Protein AF-A0A848UUI3-F1 (afdb_monomer_lite)

Foldseek 3Di:
DEAAAPRLCVVVVVQVDDDPCCVVVDDDDDDPHYDPVRSVVNCVVPPPPPPVPDPPPLCVLVVLVVLLVVVVLDDVVLLVVLVVQVPDPPRDPVNSVVSLVSSLVSLQVQLVVLVVQLVVLVVLLVVQVVVPDPVSNVVSVVSNVVSVVSNVSSVVSLVSLVVSLVSCVVCVVVDVPVDPSSVSSSSSSVSNSVSNDRPPDPPPDDPCPPDPPPDDDDDDPDDDPPPPCPDDPDPDDDDDPPDDPPDPDDPVVVVLVVVLVVLCVVDPCRPHDSVRSVVLVVQLVVQLVVVPVLVVCVVPHDPVSSVVDCNVVSSVVSNVVSVVVVVVVVCVLVVDVVNVVVVVVVVVCCVVPVDDD

Radius of gyration: 30.29 Å; chains: 1; bounding box: 79×63×88 Å

Sequence (357 aa):
KKLGGVECVQTLSRLNRDYPGKKASGTFVLDFFNDSDEILASFKPYYQVAELTDVSDPQMVYDLFEKLRAGVIFQWSEVEQFCTAFYQKGKSDKALSSICKPAVDRWSKRYESAVDAYKVSLKMMERTRKTSDAVLIGNAENALKECRQEKDALEIFKKDLGTFVRFYEFVSQIVPFDDLELEKLSLFARKLRPMLRETHVDEDEVDLDNVVLSHYRLSKLKQQDLKLNEDAEGYDLEPGEGAGSAKAKDPKEEFLSRIISRLNEIFLMDELTDKDLVNFAHTVADKVSENERAMMQLRTNTREQAMLGDFPRAVDDAVIGSNESQRNQMMQLLSNPEKAKDFSRLIYDLIAFGGAR

Secondary structure (DSSP, 8-state):
----HHHHHHHHHGGG---TTHHHH------SSS-HHHHHHHHTTT------SS---TTHHHHHHHHHHHT-SS-HHHHHHHHHHHTSTT--HHHHHHHHHHHHHHHHHHHHHHHHHHHHHHHHHHHHHTTT-HHHHHHHHHHHHHHHHHHHHHHHHHHHHHHHHHHHHHHTTTS----HHHHHHHHHHHHHGGG-------------TT---SS-----S--------S-----PPPPP--S-------HHHHHHHHHHHHHHHHS-GGG--HHHHHHHHHHHHHHHHT-HHHHHHHHHS-HHHHHTTTHHHHHHHHHHHHHHHHHHHHHHHHH-HHHHHHHHHHHHHHHHHS---

Structure (mmCIF, N/CA/C/O backbone):
data_AF-A0A848UUI3-F1
#
_entry.id   AF-A0A848UUI3-F1
#
loop_
_atom_site.group_PDB
_atom_site.id
_atom_site.type_symbol
_atom_site.label_atom_id
_atom_site.label_alt_id
_atom_site.label_comp_id
_atom_site.label_asym_id
_atom_site.label_entity_id
_atom_site.label_seq_id
_atom_site.pdbx_PDB_ins_code
_atom_site.Cartn_x
_atom_site.Cartn_y
_atom_site.Cartn_z
_atom_site.occupancy
_atom_site.B_iso_or_equiv
_atom_site.auth_seq_id
_atom_site.auth_comp_id
_atom_site.auth_asym_id
_atom_site.auth_atom_id
_atom_site.pdbx_PDB_model_num
ATOM 1 N N . LYS A 1 1 ? -35.204 37.344 -15.008 1.00 67.94 1 LYS A N 1
ATOM 2 C CA . LYS A 1 1 ? -33.770 37.556 -15.340 1.00 67.94 1 LYS A CA 1
ATOM 3 C C . LYS A 1 1 ? -33.192 36.199 -15.696 1.00 67.94 1 LYS A C 1
ATOM 5 O O . LYS A 1 1 ? -33.564 35.247 -15.021 1.00 67.94 1 LYS A O 1
ATOM 10 N N . LYS A 1 2 ? -32.351 36.113 -16.732 1.00 78.94 2 LYS A N 1
ATOM 11 C CA . LYS A 1 2 ? -31.693 34.854 -17.100 1.00 78.94 2 LYS A CA 1
ATOM 12 C C . LYS A 1 2 ? -30.758 34.440 -15.953 1.00 78.94 2 LYS A C 1
ATOM 14 O O . LYS A 1 2 ? -30.011 35.287 -15.467 1.00 78.94 2 LYS A O 1
ATOM 19 N N . LEU A 1 3 ? -30.886 33.210 -15.467 1.00 78.38 3 LEU A N 1
ATOM 20 C CA . LEU A 1 3 ? -30.056 32.634 -14.411 1.00 78.38 3 LEU A CA 1
ATOM 21 C C . LEU A 1 3 ? -28.979 31.789 -15.090 1.00 78.38 3 LEU A C 1
ATOM 23 O O . LEU A 1 3 ? -29.300 30.915 -15.886 1.00 78.38 3 LEU A O 1
ATOM 27 N N . GLY A 1 4 ? -27.708 32.037 -14.782 1.00 78.62 4 GLY A N 1
ATOM 28 C CA . GLY A 1 4 ? -26.599 31.275 -15.355 1.00 78.62 4 GLY A CA 1
ATOM 29 C C . GLY A 1 4 ? -25.407 31.199 -14.411 1.00 78.62 4 GLY A C 1
ATOM 30 O O . GLY A 1 4 ? -25.248 32.038 -13.521 1.00 78.62 4 GLY A O 1
ATOM 31 N N . GLY A 1 5 ? -24.582 30.167 -14.586 1.00 76.81 5 GLY A N 1
ATOM 32 C CA . GLY A 1 5 ? -23.362 29.973 -13.804 1.00 76.81 5 GLY A CA 1
ATOM 33 C C . GLY A 1 5 ? -23.621 29.895 -12.296 1.00 76.81 5 GLY A C 1
ATOM 34 O O . GLY A 1 5 ? -24.598 29.298 -11.840 1.00 76.81 5 GLY A O 1
ATOM 35 N N . VAL A 1 6 ? -22.745 30.517 -11.504 1.00 78.19 6 VAL A N 1
ATOM 36 C CA . VAL A 1 6 ? -22.779 30.445 -10.031 1.00 78.19 6 VAL A CA 1
ATOM 37 C C . VAL A 1 6 ? -24.064 31.036 -9.442 1.00 78.19 6 VAL A C 1
ATOM 39 O O . VAL A 1 6 ? -24.598 30.494 -8.474 1.00 78.19 6 VAL A O 1
ATOM 42 N N . GLU A 1 7 ? -24.604 32.106 -10.031 1.00 80.19 7 GLU A N 1
ATOM 43 C CA . GLU A 1 7 ? -25.835 32.744 -9.541 1.00 80.19 7 GLU A CA 1
ATOM 44 C C . GLU A 1 7 ? -27.044 31.807 -9.639 1.00 80.19 7 GLU A C 1
ATOM 46 O O . GLU A 1 7 ? -27.893 31.788 -8.743 1.00 80.19 7 GLU A O 1
ATOM 51 N N . CYS A 1 8 ? -27.100 30.983 -10.691 1.00 83.50 8 CYS A N 1
ATOM 52 C CA . CYS A 1 8 ? -28.122 29.952 -10.852 1.00 83.50 8 CYS A CA 1
ATOM 53 C C . CYS A 1 8 ? -28.062 28.936 -9.701 1.00 83.50 8 CYS A C 1
ATOM 55 O O . CYS A 1 8 ? -29.071 28.682 -9.036 1.00 83.50 8 CYS A O 1
ATOM 57 N N . VAL A 1 9 ? -26.864 28.422 -9.401 1.00 80.62 9 VAL A N 1
ATOM 58 C CA . VAL A 1 9 ? -26.647 27.442 -8.326 1.00 80.62 9 VAL A CA 1
ATOM 59 C C . VAL A 1 9 ? -26.986 28.038 -6.965 1.00 80.62 9 VAL A C 1
ATOM 61 O O . VAL A 1 9 ? -27.720 27.423 -6.195 1.00 80.62 9 VAL A O 1
ATOM 64 N N . GLN A 1 10 ? -26.518 29.250 -6.669 1.00 79.62 10 GLN A N 1
ATOM 65 C CA . GLN A 1 10 ? -26.802 29.925 -5.400 1.00 79.62 10 GLN A CA 1
ATOM 66 C C . GLN A 1 10 ? -28.293 30.211 -5.206 1.00 79.62 10 GLN A C 1
ATOM 68 O O . GLN A 1 10 ? -28.798 30.124 -4.084 1.00 79.62 10 GLN A O 1
ATOM 73 N N . THR A 1 11 ? -29.001 30.552 -6.282 1.00 84.19 11 THR A N 1
ATOM 74 C CA . THR A 1 11 ? -30.424 30.895 -6.225 1.00 84.19 11 THR A CA 1
ATOM 75 C C . THR A 1 11 ? -31.277 29.648 -6.034 1.00 84.19 11 THR A C 1
ATOM 77 O O . THR A 1 11 ? -32.091 29.598 -5.112 1.00 84.19 11 THR A O 1
ATOM 80 N N . LEU A 1 12 ? -31.055 28.613 -6.845 1.00 83.31 12 LEU A N 1
ATOM 81 C CA . LEU A 1 12 ? -31.855 27.391 -6.800 1.00 83.31 12 LEU A CA 1
ATOM 82 C C . LEU A 1 12 ? -31.461 26.468 -5.635 1.00 83.31 12 LEU A C 1
ATOM 84 O O . LEU A 1 12 ? -32.335 25.827 -5.059 1.00 83.31 12 LEU A O 1
ATOM 88 N N . SER A 1 13 ? -30.205 26.472 -5.169 1.00 80.81 13 SER A N 1
ATOM 89 C CA . SER A 1 13 ? -29.800 25.677 -3.990 1.00 80.81 13 SER A CA 1
ATOM 90 C C . SER A 1 13 ? -30.479 26.134 -2.696 1.00 80.81 13 SER A C 1
ATOM 92 O O . SER A 1 13 ? -30.668 25.334 -1.781 1.00 80.81 13 SER A O 1
ATOM 94 N N . ARG A 1 14 ? -30.923 27.399 -2.609 1.00 81.44 14 ARG A N 1
ATOM 95 C CA . ARG A 1 14 ? -31.736 27.880 -1.472 1.00 81.44 14 ARG A CA 1
ATOM 96 C C . ARG A 1 14 ? -33.054 27.124 -1.344 1.00 81.44 14 ARG A C 1
ATOM 98 O O . ARG A 1 14 ? -33.581 27.013 -0.237 1.00 81.44 14 ARG A O 1
ATOM 105 N N . LEU A 1 15 ? -33.563 26.588 -2.453 1.00 81.69 15 LEU A N 1
ATOM 106 C CA . LEU A 1 15 ? -34.761 25.765 -2.471 1.00 81.69 15 LEU A CA 1
ATOM 107 C C . LEU A 1 15 ? -34.521 24.381 -1.879 1.00 81.69 15 LEU A C 1
ATOM 109 O O . LEU A 1 15 ? -35.502 23.688 -1.685 1.00 81.69 15 LEU A O 1
ATOM 113 N N . ASN A 1 16 ? -33.295 23.971 -1.536 1.00 72.44 16 ASN A N 1
ATOM 114 C CA . ASN A 1 16 ? -33.006 22.657 -0.947 1.00 72.44 16 ASN A CA 1
ATOM 115 C C . ASN A 1 16 ? -33.036 22.636 0.599 1.00 72.44 16 ASN A C 1
ATOM 117 O O . ASN A 1 16 ? -32.513 21.726 1.226 1.00 72.44 16 ASN A O 1
ATOM 121 N N . ARG A 1 17 ? -33.635 23.645 1.249 1.00 81.12 17 ARG A N 1
ATOM 122 C CA . ARG A 1 17 ? -33.798 23.675 2.718 1.00 81.12 17 ARG A CA 1
ATOM 123 C C . ARG A 1 17 ? -34.838 22.662 3.204 1.00 81.12 17 ARG A C 1
ATOM 125 O O . ARG A 1 17 ? -35.888 22.525 2.576 1.00 81.12 17 ARG A O 1
ATOM 132 N N . ASP A 1 18 ? -34.586 22.011 4.334 1.00 76.75 18 ASP A N 1
ATOM 133 C CA . ASP A 1 18 ? -35.504 21.021 4.904 1.00 76.75 18 ASP A CA 1
ATOM 134 C C . ASP A 1 18 ? -36.822 21.645 5.392 1.00 76.75 18 ASP A C 1
ATOM 136 O O . ASP A 1 18 ? -36.836 22.679 6.061 1.00 76.75 18 ASP A O 1
ATOM 140 N N . TYR A 1 19 ? -37.943 21.001 5.051 1.00 76.06 19 TYR A N 1
ATOM 141 C CA . TYR A 1 19 ? -39.289 21.356 5.513 1.00 76.06 19 TYR A CA 1
ATOM 142 C C . TYR A 1 19 ? -40.150 20.084 5.672 1.00 76.06 19 TYR A C 1
ATOM 144 O O . TYR A 1 19 ? -40.061 19.190 4.821 1.00 76.06 19 TYR A O 1
ATOM 152 N N . PRO A 1 20 ? -40.989 19.959 6.721 1.00 72.44 20 PRO A N 1
ATOM 153 C CA . PRO A 1 20 ? -41.844 18.786 6.921 1.00 72.44 20 PRO A CA 1
ATOM 154 C C . PRO A 1 20 ? -42.782 18.524 5.730 1.00 72.44 20 PRO A C 1
ATOM 156 O O . PRO A 1 20 ? -43.452 19.427 5.247 1.00 72.44 20 PRO A O 1
ATOM 159 N N . GLY A 1 21 ? -42.830 17.284 5.230 1.00 74.31 21 GLY A N 1
ATOM 160 C CA . GLY A 1 21 ? -43.667 16.894 4.079 1.00 74.31 21 GLY A CA 1
ATOM 161 C C . GLY A 1 21 ? -43.042 17.141 2.699 1.00 74.31 21 GLY A C 1
ATOM 162 O O . GLY A 1 21 ? -43.460 16.531 1.718 1.00 74.31 21 GLY A O 1
ATOM 163 N N . LYS A 1 22 ? -41.963 17.926 2.619 1.00 79.69 22 LYS A N 1
ATOM 164 C CA . LYS A 1 22 ? -41.273 18.237 1.359 1.00 79.69 22 LYS A CA 1
ATOM 165 C C . LYS A 1 22 ? -40.664 17.019 0.663 1.00 79.69 22 LYS A C 1
ATOM 167 O O . LYS A 1 22 ? -40.640 16.959 -0.560 1.00 79.69 22 LYS A O 1
ATOM 172 N N . LYS A 1 23 ? -40.210 16.020 1.428 1.00 73.25 23 LYS A N 1
ATOM 173 C CA . LYS A 1 23 ? -39.722 14.746 0.869 1.00 73.25 23 LYS A CA 1
ATOM 174 C C . LYS A 1 23 ? -40.818 13.965 0.131 1.00 73.25 23 LYS A C 1
ATOM 176 O O . LYS A 1 23 ? -40.493 13.224 -0.783 1.00 73.25 23 LYS A O 1
ATOM 181 N N . ALA A 1 24 ? -42.088 14.145 0.503 1.00 74.75 24 ALA A N 1
ATOM 182 C CA . ALA A 1 24 ? -43.219 13.496 -0.160 1.00 74.75 24 ALA A CA 1
ATOM 183 C C . ALA A 1 24 ? -43.718 14.288 -1.383 1.00 74.75 24 ALA A C 1
ATOM 185 O O . ALA A 1 24 ? -44.153 13.685 -2.356 1.00 74.75 24 ALA A O 1
ATOM 186 N N . SER A 1 25 ? -43.644 15.625 -1.351 1.00 74.88 25 SER A N 1
ATOM 187 C CA . SER A 1 25 ? -44.081 16.487 -2.459 1.00 74.88 25 SER A CA 1
ATOM 188 C C . SER A 1 25 ? -42.991 16.797 -3.487 1.00 74.88 25 SER A C 1
ATOM 190 O O . SER A 1 25 ? -43.314 17.258 -4.571 1.00 74.88 25 SER A O 1
ATOM 192 N N . GLY A 1 26 ? -41.712 16.609 -3.155 1.00 73.69 26 GLY A N 1
ATOM 193 C CA . GLY A 1 26 ? -40.587 17.058 -3.976 1.00 73.69 26 GLY A CA 1
ATOM 194 C C . GLY A 1 26 ? -40.412 18.583 -3.993 1.00 73.69 26 GLY A C 1
ATOM 195 O O . GLY A 1 26 ? -41.144 19.331 -3.339 1.00 73.69 26 GLY A O 1
ATOM 196 N N . THR A 1 27 ? -39.404 19.048 -4.736 1.00 77.75 27 THR A N 1
ATOM 197 C CA . THR A 1 27 ? -39.193 20.472 -5.052 1.00 77.75 27 THR A CA 1
ATOM 198 C C . THR A 1 27 ? -39.313 20.643 -6.555 1.00 77.75 27 THR A C 1
ATOM 200 O O . THR A 1 27 ? -38.572 20.006 -7.298 1.00 77.75 27 THR A O 1
ATOM 203 N N . PHE A 1 28 ? -40.218 21.512 -6.997 1.00 79.12 28 PHE A N 1
ATOM 204 C CA . PHE A 1 28 ? -40.412 21.818 -8.410 1.00 79.12 28 PHE A CA 1
ATOM 205 C C . PHE A 1 28 ? -40.079 23.280 -8.674 1.00 79.12 28 PHE A C 1
ATOM 207 O O . PHE A 1 28 ? -40.456 24.163 -7.901 1.00 79.12 28 PHE A O 1
ATOM 214 N N . VAL A 1 29 ? -39.378 23.527 -9.776 1.00 76.88 29 VAL A N 1
ATOM 215 C CA . VAL A 1 29 ? -39.054 24.868 -10.261 1.00 76.88 29 VAL A CA 1
ATOM 216 C C . VAL A 1 29 ? -39.698 25.013 -11.628 1.00 76.88 29 VAL A C 1
ATOM 218 O O . VAL A 1 29 ? -39.400 24.238 -12.532 1.00 76.88 29 VAL A O 1
ATOM 221 N N . LEU A 1 30 ? -40.597 25.985 -11.760 1.00 82.12 30 LEU A N 1
ATOM 222 C CA . LEU A 1 30 ? -41.209 26.335 -13.034 1.00 82.12 30 LEU A CA 1
ATOM 223 C C . LEU A 1 30 ? -40.553 27.618 -13.541 1.00 82.12 30 LEU A C 1
ATOM 225 O O . LEU A 1 30 ? -40.834 28.706 -13.036 1.00 82.12 30 LEU A O 1
ATOM 229 N N . ASP A 1 31 ? -39.639 27.463 -14.493 1.00 77.44 31 ASP A N 1
ATOM 230 C CA . ASP A 1 31 ? -38.907 28.558 -15.123 1.00 77.44 31 ASP A CA 1
ATOM 231 C C . ASP A 1 31 ? -39.445 28.787 -16.542 1.00 77.44 31 ASP A C 1
ATOM 233 O O . ASP A 1 31 ? -39.662 27.839 -17.292 1.00 77.44 31 ASP A O 1
ATOM 237 N N . PHE A 1 32 ? -39.685 30.049 -16.894 1.00 81.50 32 PHE A N 1
ATOM 238 C CA . PHE A 1 32 ? -40.202 30.463 -18.204 1.00 81.50 32 PHE A CA 1
ATOM 239 C C . PHE A 1 32 ? -39.163 31.227 -19.040 1.00 81.50 32 PHE A C 1
ATOM 241 O O . PHE A 1 32 ? -39.481 31.695 -20.130 1.00 81.50 32 PHE A O 1
ATOM 248 N N . PHE A 1 33 ? -37.953 31.428 -18.510 1.00 79.12 33 PHE A N 1
ATOM 249 C CA . PHE A 1 33 ? -36.912 32.277 -19.095 1.00 79.12 33 PHE A CA 1
ATOM 250 C C . PHE A 1 33 ? -35.620 31.529 -19.433 1.00 79.12 33 PHE A C 1
ATOM 252 O O . PHE A 1 33 ? -34.898 31.981 -20.320 1.00 79.12 33 PHE A O 1
ATOM 259 N N . ASN A 1 34 ? -35.296 30.455 -18.713 1.00 80.00 34 ASN A N 1
ATOM 260 C CA . ASN A 1 34 ? -34.072 29.682 -18.920 1.00 80.00 34 ASN A CA 1
ATOM 261 C C . ASN A 1 34 ? -34.382 28.310 -19.524 1.00 80.00 34 ASN A C 1
ATOM 263 O O . ASN A 1 34 ? -35.340 27.656 -19.110 1.00 80.00 34 ASN A O 1
ATOM 267 N N . ASP A 1 35 ? -33.536 27.855 -20.447 1.00 80.69 35 ASP A N 1
ATOM 268 C CA . ASP A 1 35 ? -33.607 26.494 -20.973 1.00 80.69 35 ASP A CA 1
ATOM 269 C C . ASP A 1 35 ? -33.065 25.487 -19.952 1.00 80.69 35 ASP A C 1
ATOM 271 O O . ASP A 1 35 ? -32.055 25.720 -19.282 1.00 80.69 35 ASP A O 1
ATOM 275 N N . SER A 1 36 ? -33.730 24.333 -19.847 1.00 76.19 36 SER A N 1
ATOM 276 C CA . SER A 1 36 ? -33.386 23.310 -18.848 1.00 76.19 36 SER A CA 1
ATOM 277 C C . SER A 1 36 ? -31.943 22.797 -18.971 1.00 76.19 36 SER A C 1
ATOM 279 O O . SER A 1 36 ? -31.285 22.563 -17.955 1.00 76.19 36 SER A O 1
ATOM 281 N N . ASP A 1 37 ? -31.412 22.720 -20.194 1.00 75.94 37 ASP A N 1
ATOM 282 C CA . ASP A 1 37 ? -30.036 22.293 -20.459 1.00 75.94 37 ASP A CA 1
ATOM 283 C C . ASP A 1 37 ? -28.994 23.320 -19.986 1.00 75.94 37 ASP A C 1
ATOM 285 O O . ASP A 1 37 ? -27.925 22.939 -19.506 1.00 75.94 37 ASP A O 1
ATOM 289 N N . GLU A 1 38 ? -29.299 24.621 -20.052 1.00 79.56 38 GLU A N 1
ATOM 290 C CA . GLU A 1 38 ? -28.412 25.689 -19.563 1.00 79.56 38 GLU A CA 1
ATOM 291 C C . GLU A 1 38 ? -28.353 25.715 -18.028 1.00 79.56 38 GLU A C 1
ATOM 293 O O . GLU A 1 38 ? -27.291 25.934 -17.428 1.00 79.56 38 GLU A O 1
ATOM 298 N N . ILE A 1 39 ? -29.488 25.432 -17.380 1.00 79.88 39 ILE A N 1
ATOM 299 C CA . ILE A 1 39 ? -29.554 25.240 -15.930 1.00 79.88 39 ILE A CA 1
ATOM 300 C C . ILE A 1 39 ? -28.730 24.009 -15.542 1.00 79.88 39 ILE A C 1
ATOM 302 O O . ILE A 1 39 ? -27.860 24.107 -14.677 1.00 79.88 39 ILE A O 1
ATOM 306 N N . LEU A 1 40 ? -28.914 22.872 -16.222 1.00 75.19 40 LEU A N 1
ATOM 307 C CA . LEU A 1 40 ? -28.131 21.658 -15.975 1.00 75.19 40 LEU A CA 1
ATOM 308 C C . LEU A 1 40 ? -26.626 21.899 -16.163 1.00 75.19 40 LEU A C 1
ATOM 310 O O . LEU A 1 40 ? -25.825 21.496 -15.318 1.00 75.19 40 LEU A O 1
ATOM 314 N N . ALA A 1 41 ? -26.231 22.591 -17.233 1.00 76.88 41 ALA A N 1
ATOM 315 C CA . ALA A 1 41 ? -24.840 22.953 -17.491 1.00 76.88 41 ALA A CA 1
ATOM 316 C C . ALA A 1 41 ? -24.248 23.840 -16.383 1.00 76.88 41 ALA A C 1
ATOM 318 O O . ALA A 1 41 ? -23.075 23.691 -16.051 1.00 76.88 41 ALA A O 1
ATOM 319 N N . SER A 1 42 ? -25.057 24.704 -15.764 1.00 81.06 42 SER A N 1
ATOM 320 C CA . SER A 1 42 ? -24.633 25.533 -14.628 1.00 81.06 42 SER A CA 1
ATOM 321 C C . SER A 1 42 ? -24.423 24.719 -13.342 1.00 81.06 42 SER A C 1
ATOM 323 O O . SER A 1 42 ? -23.604 25.097 -12.508 1.00 81.06 42 SER A O 1
ATOM 325 N N . PHE A 1 43 ? -25.124 23.590 -13.184 1.00 74.38 43 PHE A N 1
ATOM 326 C CA . PHE A 1 43 ? -24.997 22.690 -12.031 1.00 74.38 43 PHE A CA 1
ATOM 327 C C . PHE A 1 43 ? -23.910 21.616 -12.198 1.00 74.38 43 PHE A C 1
ATOM 329 O O . PHE A 1 43 ? -23.264 21.267 -11.210 1.00 74.38 43 PHE A O 1
ATOM 336 N N . LYS A 1 44 ? -23.665 21.120 -13.422 1.00 76.62 44 LYS A N 1
ATOM 337 C CA . LYS A 1 44 ? -22.695 20.043 -13.728 1.00 76.62 44 LYS A CA 1
ATOM 338 C C . LYS A 1 44 ? -21.290 20.219 -13.116 1.00 76.62 44 LYS A C 1
ATOM 340 O O . LYS A 1 44 ? -20.749 19.222 -12.647 1.00 76.62 44 LYS A O 1
ATOM 345 N N . PRO A 1 45 ? -20.686 21.423 -13.077 1.00 75.31 45 PRO A N 1
ATOM 346 C CA . PRO A 1 45 ? -19.367 21.614 -12.468 1.00 75.31 45 PRO A CA 1
ATOM 347 C C . PRO A 1 45 ? -19.344 21.410 -10.947 1.00 75.31 45 PRO A C 1
ATOM 349 O O . PRO A 1 45 ? -18.299 21.089 -10.394 1.00 75.31 45 PRO A O 1
ATOM 352 N N . TYR A 1 46 ? -20.481 21.612 -10.273 1.00 67.62 46 TYR A N 1
ATOM 353 C CA . TYR A 1 46 ? -20.592 21.610 -8.808 1.00 67.62 46 TYR A CA 1
ATOM 354 C C . TYR A 1 46 ? -21.284 20.358 -8.261 1.00 67.62 46 TYR A C 1
ATOM 356 O O . TYR A 1 46 ? -21.051 19.973 -7.121 1.00 67.62 46 TYR A O 1
ATOM 364 N N . TYR A 1 47 ? -22.123 19.722 -9.078 1.00 60.28 47 TYR A N 1
ATOM 365 C CA . T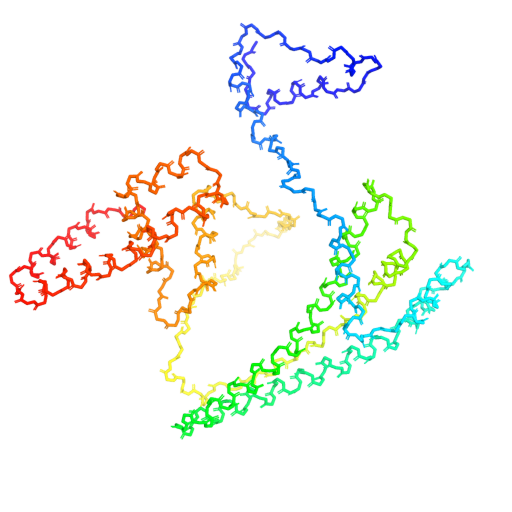YR A 1 47 ? -22.768 18.439 -8.812 1.00 60.28 47 TYR A CA 1
ATOM 366 C C . TYR A 1 47 ? -22.152 17.366 -9.711 1.00 60.28 47 TYR A C 1
ATOM 368 O O . TYR A 1 47 ? -22.832 16.702 -10.491 1.00 60.28 47 TYR A O 1
ATOM 376 N N . GLN A 1 48 ? -20.839 17.183 -9.592 1.00 52.06 48 GLN A N 1
ATOM 377 C CA . GLN A 1 48 ? -20.267 15.870 -9.849 1.00 52.06 48 GLN A CA 1
ATOM 378 C C . GLN A 1 48 ? -20.713 15.017 -8.671 1.00 52.06 48 GLN A C 1
ATOM 380 O O . GLN A 1 48 ? -20.169 15.124 -7.573 1.00 52.06 48 GLN A O 1
ATOM 385 N N . VAL A 1 49 ? -21.798 14.271 -8.861 1.00 42.50 49 VAL A N 1
ATOM 386 C CA . VAL A 1 49 ? -22.219 13.274 -7.888 1.00 42.50 49 VAL A CA 1
ATOM 387 C C . VAL A 1 49 ? -20.993 12.390 -7.677 1.00 42.50 49 VAL A C 1
ATOM 389 O O . VAL A 1 49 ? -20.543 11.721 -8.606 1.00 42.50 49 VAL A O 1
ATOM 392 N N . ALA A 1 50 ? -20.413 12.427 -6.478 1.00 39.66 50 ALA A N 1
ATOM 393 C CA . ALA A 1 50 ? -19.637 11.306 -5.989 1.00 39.66 50 ALA A CA 1
ATOM 394 C C . ALA A 1 50 ? -20.648 10.170 -5.812 1.00 39.66 50 ALA A C 1
ATOM 396 O O . ALA A 1 50 ? -21.117 9.896 -4.710 1.00 39.66 50 ALA A O 1
ATOM 397 N N . GLU A 1 51 ? -21.087 9.583 -6.926 1.00 35.41 51 GLU A N 1
ATOM 398 C CA . GLU A 1 51 ? -21.640 8.248 -6.886 1.00 35.41 51 GLU A CA 1
ATOM 399 C C . GLU A 1 51 ? -20.521 7.411 -6.276 1.00 35.41 51 GLU A C 1
ATOM 401 O O . GLU A 1 51 ? -19.386 7.440 -6.763 1.00 35.41 51 GLU A O 1
ATOM 406 N N . LEU A 1 52 ? -20.810 6.736 -5.160 1.00 36.12 52 LEU A N 1
ATOM 407 C CA . LEU A 1 52 ? -20.006 5.595 -4.751 1.00 36.12 52 LEU A CA 1
ATOM 408 C C . LEU A 1 52 ? -20.071 4.625 -5.935 1.00 36.12 52 LEU A C 1
ATOM 410 O O . LEU A 1 52 ? -21.034 3.880 -6.080 1.00 36.12 52 LEU A O 1
ATOM 414 N N . THR A 1 53 ? -19.091 4.708 -6.831 1.00 33.34 53 THR A N 1
ATOM 415 C CA . THR A 1 53 ? -19.000 3.881 -8.038 1.00 33.34 53 THR A CA 1
ATOM 416 C C . THR A 1 53 ? -18.634 2.436 -7.728 1.00 33.34 53 THR A C 1
ATOM 418 O O . THR A 1 53 ? -18.563 1.626 -8.638 1.00 33.34 53 THR A O 1
ATOM 421 N N . ASP A 1 54 ? -18.490 2.092 -6.454 1.00 40.28 54 ASP A N 1
ATOM 422 C CA . ASP A 1 54 ? -18.568 0.726 -5.977 1.00 40.28 54 ASP A CA 1
ATOM 423 C C . ASP A 1 54 ? -19.091 0.753 -4.545 1.00 40.28 54 ASP A C 1
ATOM 425 O O . ASP A 1 54 ? -18.626 1.533 -3.705 1.00 40.28 54 ASP A O 1
ATOM 429 N N . VAL A 1 55 ? -20.064 -0.106 -4.246 1.00 45.78 55 VAL A N 1
ATOM 430 C CA . VAL A 1 55 ? -20.297 -0.516 -2.864 1.00 45.78 55 VAL A CA 1
ATOM 431 C C . VAL A 1 55 ? -19.046 -1.304 -2.505 1.00 45.78 55 VAL A C 1
ATOM 433 O O . VAL A 1 55 ? -18.931 -2.454 -2.914 1.00 45.78 55 VAL A O 1
ATOM 436 N N . SER A 1 56 ? -18.070 -0.668 -1.849 1.00 56.34 56 SER A N 1
ATOM 437 C CA . SER A 1 56 ? -16.862 -1.365 -1.409 1.00 56.34 56 SER A CA 1
ATOM 438 C C . SER A 1 56 ? -17.289 -2.636 -0.689 1.00 56.34 56 SER A C 1
ATOM 440 O O . SER A 1 56 ? -18.007 -2.539 0.309 1.00 56.34 56 SER A O 1
ATOM 442 N N . ASP A 1 57 ? -16.909 -3.796 -1.229 1.00 69.62 57 ASP A N 1
ATOM 443 C CA . ASP A 1 57 ? -17.346 -5.090 -0.715 1.00 69.62 57 ASP A CA 1
ATOM 444 C C . ASP A 1 57 ? -17.057 -5.139 0.795 1.00 69.62 57 ASP A C 1
ATOM 446 O O . ASP A 1 57 ? -15.888 -5.041 1.194 1.00 69.62 57 ASP A O 1
A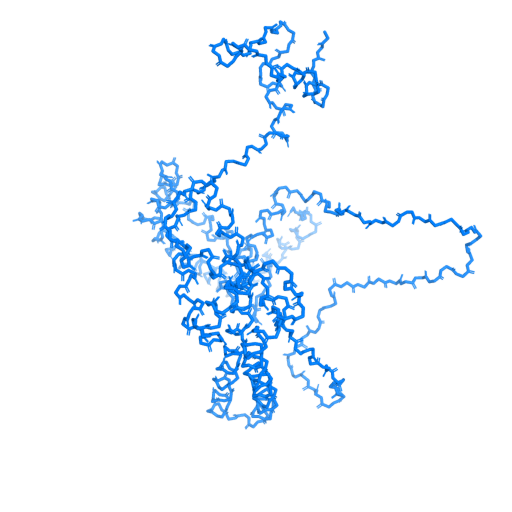TOM 450 N N . PRO A 1 58 ? -18.091 -5.246 1.655 1.00 73.75 58 PRO A N 1
ATOM 451 C CA . PRO A 1 58 ? -17.900 -5.311 3.097 1.00 73.75 58 PRO A CA 1
ATOM 452 C C . PRO A 1 58 ? -16.929 -6.420 3.511 1.00 73.75 58 PRO A C 1
ATOM 454 O O . PRO A 1 58 ? -16.271 -6.285 4.541 1.00 73.75 58 PRO A O 1
ATOM 457 N N . GLN A 1 59 ? -16.774 -7.469 2.694 1.00 78.06 59 GLN A N 1
ATOM 458 C CA . GLN A 1 59 ? -15.841 -8.564 2.935 1.00 78.06 59 GLN A CA 1
ATOM 459 C C . GLN A 1 59 ? -14.368 -8.125 2.946 1.00 78.06 59 GLN A C 1
ATOM 461 O O . GLN A 1 59 ? -13.563 -8.723 3.662 1.00 78.06 59 GLN A O 1
ATOM 466 N N . MET A 1 60 ? -14.007 -7.030 2.266 1.00 78.56 60 MET A N 1
ATOM 467 C CA . MET A 1 60 ? -12.630 -6.516 2.241 1.00 78.56 60 MET A CA 1
ATOM 468 C C . MET A 1 60 ? -12.085 -6.188 3.640 1.00 78.56 60 MET A C 1
ATOM 470 O O . MET A 1 60 ? -10.870 -6.185 3.851 1.00 78.56 60 MET A O 1
ATOM 474 N N . VAL A 1 61 ? -12.960 -5.911 4.618 1.00 84.06 61 VAL A N 1
ATOM 475 C CA . VAL A 1 61 ? -12.531 -5.662 6.001 1.00 84.06 61 VAL A CA 1
ATOM 476 C C . VAL A 1 61 ? -11.948 -6.923 6.637 1.00 84.06 61 VAL A C 1
ATOM 478 O O . VAL A 1 61 ? -10.963 -6.833 7.369 1.00 84.06 61 VAL A O 1
ATOM 481 N N . TYR A 1 62 ? -12.507 -8.089 6.306 1.00 84.50 62 TYR A N 1
ATOM 482 C CA . TYR A 1 62 ? -12.037 -9.390 6.769 1.00 84.50 62 TYR A CA 1
ATOM 483 C C . TYR A 1 62 ? -10.744 -9.795 6.066 1.00 84.50 62 TYR A C 1
ATOM 485 O O . TYR A 1 62 ? -9.829 -10.295 6.717 1.00 84.50 62 TYR A O 1
ATOM 493 N N . ASP A 1 63 ? -10.610 -9.489 4.775 1.00 84.62 63 ASP A N 1
ATOM 494 C CA . ASP A 1 63 ? -9.359 -9.721 4.047 1.00 84.62 63 ASP A CA 1
ATOM 495 C C . ASP A 1 63 ? -8.210 -8.902 4.650 1.00 84.62 63 ASP A C 1
ATOM 497 O O . ASP A 1 63 ? -7.113 -9.415 4.879 1.00 84.62 63 ASP A O 1
ATOM 501 N N . LEU A 1 64 ? -8.464 -7.628 4.973 1.00 83.44 64 LEU A N 1
ATOM 502 C CA . LEU A 1 64 ? -7.496 -6.773 5.662 1.00 83.44 64 LEU A CA 1
ATOM 503 C C . LEU A 1 64 ? -7.207 -7.263 7.087 1.00 83.44 64 LEU A C 1
ATOM 505 O O . LEU A 1 64 ? -6.051 -7.230 7.511 1.00 83.44 64 LEU A O 1
ATOM 509 N N . PHE A 1 65 ? -8.223 -7.729 7.817 1.00 89.81 65 PHE A N 1
ATOM 510 C CA . PHE A 1 65 ? -8.069 -8.305 9.153 1.00 89.81 65 PHE A CA 1
ATOM 511 C C . PHE A 1 65 ? -7.124 -9.515 9.132 1.00 89.81 65 PHE A C 1
ATOM 513 O O . PHE A 1 65 ? -6.128 -9.537 9.861 1.00 89.81 65 PHE A O 1
ATOM 520 N N . GLU A 1 66 ? -7.370 -10.480 8.245 1.00 90.44 66 GLU A N 1
ATOM 521 C CA . GLU A 1 66 ? -6.536 -11.676 8.108 1.00 90.44 66 GLU A CA 1
ATOM 522 C C . GLU A 1 66 ? -5.134 -11.339 7.591 1.00 90.44 66 GLU A C 1
ATOM 524 O O . GLU A 1 66 ? -4.141 -11.831 8.133 1.00 90.44 66 GLU A O 1
ATOM 529 N N . LYS A 1 67 ? -5.014 -10.415 6.628 1.00 89.38 67 LYS A N 1
ATOM 530 C CA . LYS A 1 67 ? -3.716 -9.926 6.135 1.00 89.38 67 LYS A CA 1
ATOM 531 C C . LYS A 1 67 ? -2.869 -9.315 7.256 1.00 89.38 67 LYS A C 1
ATOM 533 O O . LYS A 1 67 ? -1.675 -9.597 7.357 1.00 89.38 67 LYS A O 1
ATOM 538 N N . LEU A 1 68 ? -3.472 -8.498 8.121 1.00 92.69 68 LEU A N 1
ATOM 539 C CA . LEU A 1 68 ? -2.780 -7.888 9.258 1.00 92.69 68 LEU A CA 1
ATOM 540 C C . LEU A 1 68 ? -2.353 -8.933 10.295 1.00 92.69 68 LEU A C 1
ATOM 542 O O . LEU A 1 68 ? -1.243 -8.857 10.824 1.00 92.69 68 LEU A O 1
ATOM 546 N N . ARG A 1 69 ? -3.183 -9.943 10.563 1.00 93.94 69 ARG A N 1
ATOM 547 C CA . ARG A 1 69 ? -2.819 -11.045 11.469 1.00 93.94 69 ARG A CA 1
ATOM 548 C C . ARG A 1 69 ? -1.684 -11.898 10.904 1.00 93.94 69 ARG A C 1
ATOM 550 O O . ARG A 1 69 ? -0.756 -12.240 11.640 1.00 93.94 69 ARG A O 1
ATOM 557 N N . ALA A 1 70 ? -1.700 -12.163 9.599 1.00 91.50 70 ALA A N 1
ATOM 558 C CA . ALA A 1 70 ? -0.654 -12.906 8.900 1.00 91.50 70 ALA A CA 1
ATOM 559 C C . ALA A 1 70 ? 0.716 -12.201 8.917 1.00 91.50 70 ALA A C 1
ATOM 561 O O . ALA A 1 70 ? 1.743 -12.860 8.772 1.00 91.50 70 ALA A O 1
ATOM 562 N N . GLY A 1 71 ? 0.764 -10.882 9.143 1.00 87.44 71 GLY A N 1
ATOM 563 C CA . GLY A 1 71 ? 2.017 -10.127 9.262 1.00 87.44 71 GLY A CA 1
ATOM 564 C C . GLY A 1 71 ? 2.850 -10.443 10.516 1.00 87.44 71 GLY A C 1
ATOM 565 O O . GLY A 1 71 ? 4.035 -10.109 10.552 1.00 87.44 71 GLY A O 1
ATOM 566 N N . VAL A 1 72 ? 2.256 -11.075 11.541 1.00 92.75 72 VAL A N 1
ATOM 567 C CA . VAL A 1 72 ? 2.899 -11.481 12.817 1.00 92.75 72 VAL A CA 1
ATOM 568 C C . VAL A 1 72 ? 3.648 -10.336 13.529 1.00 92.75 72 VAL A C 1
ATOM 570 O O . VAL A 1 72 ? 4.645 -10.533 14.224 1.00 92.75 72 VAL A O 1
ATOM 573 N N . ILE A 1 73 ? 3.173 -9.100 13.373 1.00 96.00 73 ILE A N 1
ATOM 574 C CA . ILE A 1 73 ? 3.745 -7.929 14.055 1.00 96.00 73 ILE A CA 1
ATOM 575 C C . ILE A 1 73 ? 3.171 -7.774 15.467 1.00 96.00 73 ILE A C 1
ATOM 577 O O . ILE A 1 73 ? 3.902 -7.486 16.418 1.00 96.00 73 ILE A O 1
ATOM 581 N N . PHE A 1 74 ? 1.874 -8.021 15.629 1.00 96.81 74 PHE A N 1
ATOM 582 C CA . PHE A 1 74 ? 1.176 -8.033 16.913 1.00 96.81 74 PHE A CA 1
ATOM 583 C C . PHE A 1 74 ? 0.637 -9.431 17.226 1.00 96.81 74 PHE A C 1
ATOM 585 O O . PHE A 1 74 ? 0.434 -10.249 16.330 1.00 96.81 74 PHE A O 1
ATOM 592 N N . GLN A 1 75 ? 0.400 -9.700 18.505 1.00 96.50 75 GLN A N 1
ATOM 593 C CA . GLN A 1 75 ? -0.296 -10.895 18.971 1.00 96.50 75 GLN A CA 1
ATOM 594 C C . GLN A 1 75 ? -1.728 -10.542 19.359 1.00 96.50 75 GLN A C 1
ATOM 596 O O . GLN A 1 75 ? -1.995 -9.448 19.852 1.00 96.50 75 GLN A O 1
ATOM 601 N N . TRP A 1 76 ? -2.656 -11.484 19.195 1.00 96.62 76 TRP A N 1
ATOM 602 C CA . TRP A 1 76 ? -4.057 -11.235 19.546 1.00 96.62 76 TRP A CA 1
ATOM 603 C C . TRP A 1 76 ? -4.253 -10.914 21.036 1.00 96.62 76 TRP A C 1
ATOM 605 O O . TRP A 1 76 ? -5.034 -10.037 21.392 1.00 96.62 76 TRP A O 1
ATOM 615 N N . SER A 1 77 ? -3.451 -11.529 21.907 1.00 96.75 77 SER A N 1
ATOM 616 C CA . SER A 1 77 ? -3.426 -11.229 23.342 1.00 96.75 77 SER A CA 1
ATOM 617 C C . SER A 1 77 ? -3.107 -9.758 23.648 1.00 96.75 77 SER A C 1
ATOM 619 O O . S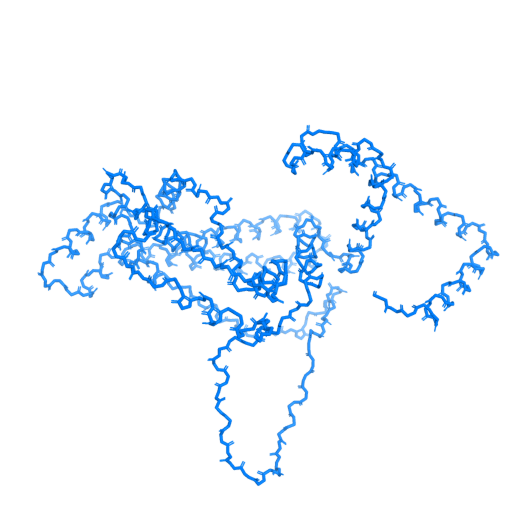ER A 1 77 ? -3.626 -9.206 24.616 1.00 96.75 77 SER A O 1
ATOM 621 N N . GLU A 1 78 ? -2.288 -9.096 22.827 1.00 96.25 78 GLU A N 1
ATOM 622 C CA . GLU A 1 78 ? -1.961 -7.672 22.975 1.00 96.25 78 GLU A CA 1
ATOM 623 C C . GLU A 1 78 ? -3.154 -6.791 22.587 1.00 96.25 78 GLU A C 1
ATOM 625 O O . GLU A 1 78 ? -3.431 -5.801 23.267 1.00 96.25 78 GLU A O 1
ATOM 630 N N . VAL A 1 79 ? -3.901 -7.185 21.549 1.00 97.62 79 VAL A N 1
ATOM 631 C CA . VAL A 1 79 ? -5.146 -6.523 21.125 1.00 97.62 79 VAL A CA 1
ATOM 632 C C . VAL A 1 79 ? -6.191 -6.597 22.242 1.00 97.62 79 VAL A C 1
ATOM 634 O O . VAL A 1 79 ? -6.801 -5.588 22.603 1.00 97.62 79 VAL A O 1
ATOM 637 N N . GLU A 1 80 ? -6.367 -7.770 22.849 1.00 96.88 80 GLU A N 1
ATOM 638 C CA . GLU A 1 80 ? -7.321 -7.975 23.943 1.00 96.88 80 GLU A CA 1
ATOM 639 C C . GLU A 1 80 ? -6.951 -7.188 25.205 1.00 96.88 80 GLU A C 1
ATOM 641 O O . GLU A 1 80 ? -7.810 -6.541 25.818 1.00 96.88 80 GLU A O 1
ATOM 646 N N . GLN A 1 81 ? -5.667 -7.194 25.579 1.00 95.12 81 GLN A N 1
ATOM 647 C CA . GLN A 1 81 ? -5.159 -6.403 26.701 1.00 95.12 81 GLN A CA 1
ATOM 648 C C . GLN A 1 81 ? -5.345 -4.907 26.457 1.00 95.12 81 GLN A C 1
ATOM 650 O O . GLN A 1 81 ? -5.767 -4.181 27.362 1.00 95.12 81 GLN A O 1
ATOM 655 N N . PHE A 1 82 ? -5.075 -4.451 25.232 1.00 95.62 82 PHE A N 1
ATOM 656 C CA . PHE A 1 82 ? -5.269 -3.063 24.844 1.00 95.62 82 PHE A CA 1
ATOM 657 C C . PHE A 1 82 ? -6.729 -2.649 24.985 1.00 95.62 82 PHE A C 1
ATOM 659 O O . PHE A 1 82 ? -7.009 -1.657 25.650 1.00 95.62 82 PHE A O 1
ATOM 666 N N . CYS A 1 83 ? -7.661 -3.425 24.429 1.00 95.25 83 CYS A N 1
ATOM 667 C CA . CYS A 1 83 ? -9.087 -3.107 24.487 1.00 95.25 83 CYS A CA 1
ATOM 668 C C . CYS A 1 83 ? -9.604 -3.106 25.929 1.00 95.25 83 CYS A C 1
ATOM 670 O O . CYS A 1 83 ? -10.305 -2.183 26.341 1.00 95.25 83 CYS A O 1
ATOM 672 N N . THR A 1 84 ? -9.187 -4.087 26.734 1.00 93.94 84 THR A N 1
ATOM 673 C CA . THR A 1 84 ? -9.529 -4.142 28.162 1.00 93.94 84 THR A CA 1
ATOM 674 C C . THR A 1 84 ? -9.052 -2.889 28.896 1.00 93.94 84 THR A C 1
ATOM 676 O O . THR A 1 84 ? -9.797 -2.313 29.685 1.00 93.94 84 THR A O 1
ATOM 679 N N . ALA A 1 85 ? -7.826 -2.433 28.627 1.00 91.81 85 ALA A N 1
ATOM 680 C CA . ALA A 1 85 ? -7.288 -1.213 29.221 1.00 91.81 85 ALA A CA 1
ATOM 681 C C . ALA A 1 85 ? -7.941 0.064 28.664 1.00 91.81 85 ALA A C 1
ATOM 683 O O . ALA A 1 85 ? -8.123 1.020 29.414 1.00 91.81 85 ALA A O 1
ATOM 684 N N . PHE A 1 86 ? -8.310 0.085 27.382 1.00 91.75 86 PHE A N 1
ATOM 685 C CA . PHE A 1 86 ? -8.925 1.229 26.707 1.00 91.75 86 PHE A CA 1
ATOM 686 C C . PHE A 1 86 ? -10.291 1.584 27.307 1.00 91.75 86 PHE A C 1
ATOM 688 O O . PHE A 1 86 ? -10.578 2.757 27.534 1.00 91.75 86 PHE A O 1
ATOM 695 N N . TYR A 1 87 ? -11.107 0.579 27.640 1.00 90.88 87 TYR A N 1
ATOM 696 C CA . TYR A 1 87 ? -12.427 0.791 28.246 1.00 90.88 87 TYR A CA 1
ATOM 697 C C . TYR A 1 87 ? -12.401 1.001 29.772 1.00 90.88 87 TYR A C 1
ATOM 699 O O . TYR A 1 87 ? -13.428 1.327 30.372 1.00 90.88 87 TYR A O 1
ATOM 707 N N . GLN A 1 88 ? -11.247 0.855 30.433 1.00 91.75 88 GLN A N 1
ATOM 708 C CA . GLN A 1 88 ? -11.116 1.153 31.861 1.00 91.75 88 GLN A CA 1
ATOM 709 C C . GLN A 1 88 ? -11.034 2.667 32.106 1.00 91.75 88 GLN A C 1
ATOM 711 O O . GLN A 1 88 ? -10.143 3.354 31.604 1.00 91.75 88 GLN A O 1
ATOM 716 N N . LYS A 1 89 ? -11.923 3.199 32.957 1.00 81.44 89 LYS A N 1
ATOM 717 C CA . LYS A 1 89 ? -11.887 4.614 33.363 1.00 81.44 89 LYS A CA 1
ATOM 718 C C . LYS A 1 89 ? -10.550 4.963 34.034 1.00 81.44 89 LYS A C 1
ATOM 720 O O . LYS A 1 89 ? -10.134 4.299 34.979 1.00 81.44 89 LYS A O 1
ATOM 725 N N . GLY A 1 90 ? -9.916 6.047 33.582 1.00 75.06 90 GLY A N 1
ATOM 726 C CA . GLY A 1 90 ? -8.730 6.632 34.223 1.00 75.06 90 GLY A CA 1
ATOM 727 C C . GLY A 1 90 ? -7.377 6.053 33.792 1.00 75.06 90 GLY A C 1
ATOM 728 O O . GLY A 1 90 ? -6.356 6.419 34.375 1.00 75.06 90 GLY A O 1
ATOM 729 N N . LYS A 1 91 ? -7.322 5.175 32.781 1.00 79.31 91 LYS A N 1
ATOM 730 C CA . LYS A 1 91 ? -6.040 4.753 32.195 1.00 79.31 91 LYS A CA 1
ATOM 731 C C . LYS A 1 91 ? -5.423 5.888 31.379 1.00 79.31 91 LYS A C 1
ATOM 733 O O . LYS A 1 91 ? -6.093 6.540 30.585 1.00 79.31 91 LYS A O 1
ATOM 738 N N . SER A 1 92 ? -4.129 6.127 31.587 1.00 82.12 92 SER A N 1
ATOM 739 C CA . SER A 1 92 ? -3.384 7.141 30.843 1.00 82.12 92 SER A CA 1
ATOM 740 C C . SER A 1 92 ? -2.995 6.641 29.452 1.00 82.12 92 SER A C 1
ATOM 742 O O . SER A 1 92 ? -2.760 5.448 29.247 1.00 82.12 92 SER A O 1
ATOM 744 N N . ASP A 1 93 ? -2.825 7.568 28.509 1.00 78.56 93 ASP A N 1
ATOM 745 C CA . ASP A 1 93 ? -2.350 7.264 27.153 1.00 78.56 93 ASP A CA 1
ATOM 746 C C . ASP A 1 93 ? -0.992 6.530 27.145 1.00 78.56 93 ASP A C 1
ATOM 748 O O . ASP A 1 93 ? -0.728 5.657 26.314 1.00 78.56 93 ASP A O 1
ATOM 752 N N . LYS A 1 94 ? -0.147 6.816 28.143 1.00 78.75 94 LYS A N 1
ATOM 753 C CA . LYS A 1 94 ? 1.133 6.132 28.360 1.00 78.75 94 LYS A CA 1
ATOM 754 C C . LYS A 1 94 ? 0.951 4.643 28.669 1.00 78.75 94 LYS A C 1
ATOM 756 O O . LYS A 1 94 ? 1.731 3.830 28.181 1.00 78.75 94 LYS A O 1
ATOM 761 N N . ALA A 1 95 ? -0.064 4.277 29.454 1.00 78.81 95 ALA A N 1
ATOM 762 C CA . ALA A 1 95 ? -0.349 2.879 29.769 1.00 78.81 95 ALA A CA 1
ATOM 763 C C . ALA A 1 95 ? -0.802 2.107 28.520 1.00 78.81 95 ALA A C 1
ATOM 765 O O . ALA A 1 95 ? -0.31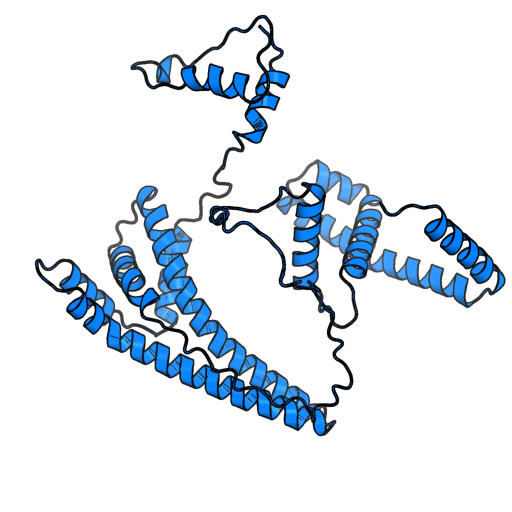3 1.010 28.272 1.00 78.81 95 ALA A O 1
ATOM 766 N N . LEU A 1 96 ? -1.659 2.716 27.694 1.00 82.56 96 LEU A N 1
ATOM 767 C CA . LEU A 1 96 ? -2.102 2.145 26.417 1.00 82.56 96 LEU A CA 1
ATOM 768 C C . LEU A 1 96 ? -0.936 1.972 25.433 1.00 82.56 96 LEU A C 1
ATOM 770 O O . LEU A 1 96 ? -0.777 0.920 24.815 1.00 82.56 96 LEU A O 1
ATOM 774 N N . SER A 1 97 ? -0.066 2.978 25.350 1.00 86.81 97 SER A N 1
ATOM 775 C CA . SER A 1 97 ? 1.147 2.928 24.526 1.00 86.81 97 SER A CA 1
ATOM 776 C C . SER A 1 97 ? 2.117 1.834 24.993 1.00 86.81 97 SER A C 1
ATOM 778 O O . SER A 1 97 ? 2.754 1.181 24.172 1.00 86.81 97 SER A O 1
ATOM 780 N N . SER A 1 98 ? 2.206 1.578 26.304 1.00 85.38 98 SER A N 1
ATOM 781 C CA . SER A 1 98 ? 3.045 0.502 26.849 1.00 85.38 98 SER A CA 1
ATOM 782 C C . SER A 1 98 ? 2.594 -0.891 26.405 1.00 85.38 98 SER A C 1
ATOM 784 O O . SER A 1 98 ? 3.444 -1.759 26.241 1.00 85.38 98 SER A O 1
ATOM 786 N N . ILE A 1 99 ? 1.291 -1.106 26.200 1.00 89.12 99 ILE A N 1
ATOM 787 C CA . ILE A 1 99 ? 0.747 -2.385 25.711 1.00 89.12 99 ILE A CA 1
ATOM 788 C C . ILE A 1 99 ? 1.099 -2.590 24.233 1.00 89.12 99 ILE A C 1
ATOM 790 O O . ILE A 1 99 ? 1.366 -3.708 23.813 1.00 89.12 99 ILE A O 1
ATOM 794 N N . CYS A 1 100 ? 1.165 -1.508 23.452 1.00 91.44 100 CYS A N 1
ATOM 795 C CA . CYS A 1 100 ? 1.560 -1.566 22.042 1.00 91.44 100 CYS A CA 1
ATOM 796 C C . CYS A 1 100 ? 3.075 -1.774 21.857 1.00 91.44 100 CYS A C 1
ATOM 798 O O . CYS A 1 100 ? 3.515 -2.174 20.781 1.00 91.44 100 CYS A O 1
ATOM 800 N N . LYS A 1 101 ? 3.884 -1.496 22.889 1.00 90.31 101 LYS A N 1
ATOM 801 C CA . LYS A 1 101 ? 5.351 -1.479 22.808 1.00 90.31 101 LYS A CA 1
ATOM 802 C C . LYS A 1 101 ? 5.966 -2.789 22.282 1.00 90.31 101 LYS A C 1
ATOM 804 O O . LYS A 1 101 ? 6.813 -2.685 21.406 1.00 90.31 101 LYS A O 1
ATOM 809 N N . PRO A 1 102 ? 5.543 -3.997 22.699 1.00 94.50 102 PRO A N 1
ATOM 810 C CA . PRO A 1 102 ? 6.101 -5.234 22.151 1.00 94.50 102 PRO A CA 1
ATOM 811 C C . PRO A 1 102 ? 5.883 -5.389 20.638 1.00 94.50 102 PRO A C 1
ATOM 813 O O . PRO A 1 102 ? 6.784 -5.837 19.933 1.00 94.50 102 PRO A O 1
ATOM 816 N N . ALA A 1 103 ? 4.717 -4.984 20.120 1.00 96.38 103 ALA A N 1
ATOM 817 C CA . ALA A 1 103 ? 4.445 -4.992 18.683 1.00 96.38 103 ALA A CA 1
ATOM 818 C C . ALA A 1 103 ? 5.301 -3.959 17.934 1.00 96.38 103 ALA A C 1
ATOM 820 O O . ALA A 1 103 ? 5.826 -4.256 16.862 1.00 96.38 103 ALA A O 1
ATOM 821 N N . VAL A 1 104 ? 5.491 -2.776 18.529 1.00 94.69 104 VAL A N 1
ATOM 822 C CA . VAL A 1 104 ? 6.407 -1.750 18.008 1.00 94.69 104 VAL A CA 1
ATOM 823 C C . VAL A 1 104 ? 7.835 -2.283 17.959 1.00 94.69 104 VAL A C 1
ATOM 825 O O . VAL A 1 104 ? 8.455 -2.225 16.907 1.00 94.69 104 VAL A O 1
ATOM 828 N N . ASP A 1 105 ? 8.335 -2.866 19.048 1.00 92.75 105 ASP A N 1
ATOM 829 C CA . ASP A 1 105 ? 9.702 -3.386 19.131 1.00 92.75 105 ASP A CA 1
ATOM 830 C C . ASP A 1 105 ? 9.932 -4.521 18.107 1.00 92.75 105 ASP A C 1
ATOM 832 O O . ASP A 1 105 ? 10.982 -4.569 17.463 1.00 92.75 105 ASP A O 1
ATOM 836 N N . ARG A 1 106 ? 8.941 -5.407 17.892 1.00 96.31 106 ARG A N 1
ATOM 837 C CA . ARG A 1 106 ? 9.004 -6.450 16.847 1.00 96.31 106 ARG A CA 1
ATOM 838 C C . ARG A 1 106 ? 9.068 -5.859 15.442 1.00 96.31 106 ARG A C 1
ATOM 840 O O . ARG A 1 106 ? 9.907 -6.291 14.652 1.00 96.31 106 ARG A O 1
ATOM 847 N N . TRP A 1 107 ? 8.210 -4.886 15.134 1.00 96.31 107 TRP A N 1
ATOM 848 C CA . TRP A 1 107 ? 8.216 -4.222 13.831 1.00 96.31 107 TRP A CA 1
ATOM 849 C C . TRP A 1 107 ? 9.521 -3.460 13.602 1.00 96.31 107 TRP A C 1
ATOM 851 O O . TRP A 1 107 ? 10.162 -3.678 12.580 1.00 96.31 107 TRP A O 1
ATOM 861 N N . SER A 1 108 ? 9.958 -2.643 14.565 1.00 93.25 108 SER A N 1
ATOM 862 C CA . SER A 1 108 ? 11.175 -1.834 14.449 1.00 93.25 108 SER A CA 1
ATOM 863 C C . SER A 1 108 ? 12.409 -2.703 14.250 1.00 93.25 108 SER A C 1
ATOM 865 O O . SER A 1 108 ? 13.175 -2.458 13.328 1.00 93.25 108 SER A O 1
ATOM 867 N N . LYS A 1 109 ? 12.561 -3.783 15.028 1.00 93.75 109 LYS A N 1
ATOM 868 C CA . LYS A 1 109 ? 13.689 -4.712 14.870 1.00 93.75 109 LYS A CA 1
ATOM 869 C C . LYS A 1 109 ? 13.701 -5.382 13.492 1.00 93.75 109 LYS A C 1
ATOM 871 O O . LYS A 1 109 ? 14.762 -5.540 12.892 1.00 93.75 109 LYS A O 1
ATOM 876 N N . ARG A 1 110 ? 12.531 -5.797 12.991 1.00 94.56 110 ARG A N 1
ATOM 877 C CA . ARG A 1 110 ? 12.409 -6.407 11.658 1.00 94.56 110 ARG A CA 1
ATOM 878 C C . ARG A 1 110 ? 12.688 -5.381 10.556 1.00 94.56 110 ARG A C 1
ATOM 880 O O . ARG A 1 110 ? 13.374 -5.708 9.596 1.00 94.56 110 ARG A O 1
ATOM 887 N N . TYR A 1 111 ? 12.224 -4.145 10.731 1.00 93.50 111 TYR A N 1
ATOM 888 C CA . TYR A 1 111 ? 12.436 -3.046 9.792 1.00 93.50 111 TYR A CA 1
ATOM 889 C C . TYR A 1 111 ? 13.904 -2.628 9.716 1.00 93.50 111 TYR A C 1
ATOM 891 O O . TYR A 1 111 ? 14.458 -2.581 8.624 1.00 93.50 111 TYR A O 1
ATOM 899 N N . GLU A 1 112 ? 14.563 -2.423 10.857 1.00 91.50 112 GLU A N 1
ATOM 900 C CA . GLU A 1 112 ? 16.003 -2.144 10.930 1.00 91.50 112 GLU A CA 1
ATOM 901 C C . GLU A 1 112 ? 16.814 -3.252 10.248 1.00 91.50 112 GLU A C 1
ATOM 903 O O . GLU A 1 112 ? 17.625 -2.974 9.367 1.00 91.50 112 GLU A O 1
ATOM 908 N N . SER A 1 113 ? 16.520 -4.519 10.560 1.00 92.88 113 SER A N 1
ATOM 909 C CA . SER A 1 113 ? 17.186 -5.660 9.923 1.00 92.88 113 SER A CA 1
ATOM 910 C C . SER A 1 113 ? 16.970 -5.710 8.406 1.00 92.88 113 SER A C 1
ATOM 912 O O . SER A 1 113 ? 17.904 -6.037 7.676 1.00 92.88 113 SER A O 1
ATOM 914 N N . ALA A 1 114 ? 15.759 -5.419 7.921 1.00 91.75 114 ALA A N 1
ATOM 915 C CA . ALA A 1 114 ? 15.447 -5.411 6.492 1.00 91.75 114 ALA A CA 1
ATOM 916 C C . ALA A 1 114 ? 16.156 -4.256 5.765 1.00 91.75 114 ALA A C 1
ATOM 918 O O . ALA A 1 114 ? 16.701 -4.443 4.678 1.00 91.75 114 ALA A O 1
ATOM 919 N N . VAL A 1 115 ? 16.204 -3.075 6.387 1.00 89.06 115 VAL A N 1
ATOM 920 C CA . VAL A 1 115 ? 16.923 -1.903 5.873 1.00 89.06 115 VAL A CA 1
ATOM 921 C C . VAL A 1 115 ? 18.426 -2.170 5.797 1.00 89.06 115 VAL A C 1
ATOM 923 O O . VAL A 1 115 ? 19.046 -1.873 4.774 1.00 89.06 115 VAL A O 1
ATOM 926 N N . ASP A 1 116 ? 19.021 -2.761 6.831 1.00 91.12 116 ASP A N 1
ATOM 927 C CA . ASP A 1 116 ? 20.448 -3.089 6.836 1.00 91.12 116 ASP A CA 1
ATOM 928 C C . ASP A 1 116 ? 20.790 -4.162 5.795 1.00 91.12 116 ASP A C 1
ATOM 930 O O . ASP A 1 116 ? 21.757 -4.006 5.044 1.00 91.12 116 ASP A O 1
ATOM 934 N N . ALA A 1 117 ? 19.966 -5.207 5.668 1.00 89.44 117 ALA A N 1
ATOM 935 C CA . ALA A 1 117 ? 20.122 -6.227 4.630 1.00 89.44 117 ALA A CA 1
ATOM 936 C C . ALA A 1 117 ? 20.004 -5.636 3.214 1.00 89.44 117 ALA A C 1
ATOM 938 O O . ALA A 1 117 ? 20.803 -5.966 2.331 1.00 89.44 117 ALA A O 1
ATOM 939 N N . TYR A 1 118 ? 19.062 -4.713 3.006 1.00 87.56 118 TYR A N 1
ATOM 940 C CA . TYR A 1 118 ? 18.912 -3.984 1.750 1.00 87.56 118 TYR A CA 1
ATOM 941 C C . TYR A 1 118 ? 20.158 -3.149 1.426 1.00 87.56 118 TYR A C 1
ATOM 943 O O . TYR A 1 118 ? 20.691 -3.251 0.322 1.00 87.56 118 TYR A O 1
ATOM 951 N N . LYS A 1 119 ? 20.694 -2.392 2.395 1.00 87.94 119 LYS A N 1
ATOM 952 C CA . LYS A 1 119 ? 21.934 -1.608 2.226 1.00 87.94 119 LYS A CA 1
ATOM 953 C C . LYS A 1 119 ? 23.134 -2.487 1.875 1.00 87.94 119 LYS A C 1
ATOM 955 O O . LYS A 1 119 ? 23.931 -2.130 1.007 1.00 87.94 119 LYS A O 1
ATOM 960 N N . VAL A 1 120 ? 23.291 -3.623 2.556 1.00 89.06 120 VAL A N 1
ATOM 961 C CA . VAL A 1 120 ? 24.376 -4.577 2.280 1.00 89.06 120 VAL A CA 1
ATOM 962 C C . VAL A 1 120 ? 24.237 -5.155 0.872 1.00 89.06 120 VAL A C 1
ATOM 964 O O . VAL A 1 120 ? 25.218 -5.177 0.127 1.00 89.06 120 VAL A O 1
ATOM 967 N N . SER A 1 121 ? 23.025 -5.554 0.483 1.00 83.75 121 SER A N 1
ATOM 968 C CA . SER A 1 121 ? 22.744 -6.105 -0.847 1.00 83.75 121 SER A CA 1
ATOM 969 C C . SER A 1 121 ? 22.960 -5.078 -1.955 1.00 83.75 121 SER A C 1
ATOM 971 O O . SER A 1 121 ? 23.511 -5.417 -2.998 1.00 83.75 121 SER A O 1
ATOM 973 N N . LEU A 1 122 ? 22.626 -3.807 -1.712 1.00 85.38 122 LEU A N 1
ATOM 974 C CA . LEU A 1 122 ? 22.887 -2.710 -2.643 1.00 85.38 122 LEU A CA 1
ATOM 975 C C . LEU A 1 122 ? 24.396 -2.530 -2.881 1.00 85.38 122 LEU A C 1
ATOM 977 O O . LEU A 1 122 ? 24.852 -2.566 -4.022 1.00 85.38 122 LEU A O 1
ATOM 981 N N . LYS A 1 123 ? 25.194 -2.463 -1.805 1.00 88.19 123 LYS A N 1
ATOM 982 C CA . LYS A 1 123 ? 26.666 -2.393 -1.891 1.00 88.19 123 LYS A CA 1
ATOM 983 C C . LYS A 1 123 ? 27.268 -3.617 -2.589 1.00 88.19 123 LYS A C 1
ATOM 985 O O . LYS A 1 123 ? 28.278 -3.506 -3.283 1.00 88.19 123 LYS A O 1
ATOM 990 N N . MET A 1 124 ? 26.688 -4.800 -2.384 1.00 82.25 124 MET A N 1
ATOM 991 C CA . MET A 1 124 ? 27.122 -6.028 -3.050 1.00 82.25 124 MET A CA 1
ATOM 992 C C . MET A 1 124 ? 26.817 -5.986 -4.551 1.00 82.25 124 MET A C 1
ATOM 994 O O . MET A 1 124 ? 27.708 -6.294 -5.339 1.00 82.25 124 MET A O 1
ATOM 998 N N . MET A 1 125 ? 25.625 -5.524 -4.935 1.00 81.12 125 MET A N 1
ATOM 999 C CA . MET A 1 125 ? 25.199 -5.335 -6.326 1.00 81.12 125 MET A CA 1
ATOM 1000 C C . MET A 1 125 ? 26.118 -4.362 -7.078 1.00 81.12 125 MET A C 1
ATOM 1002 O O . MET A 1 125 ? 26.571 -4.650 -8.185 1.00 81.12 125 MET A O 1
ATOM 1006 N N . GLU A 1 126 ? 26.481 -3.241 -6.453 1.00 84.25 126 GLU A N 1
ATOM 1007 C CA . GLU A 1 126 ? 27.429 -2.274 -7.022 1.00 84.25 126 GLU A CA 1
ATOM 1008 C C . GLU A 1 126 ? 28.819 -2.878 -7.263 1.00 84.25 126 GLU A C 1
ATOM 1010 O O . GLU A 1 126 ? 29.476 -2.568 -8.260 1.00 84.25 126 GLU A O 1
ATOM 1015 N N . ARG A 1 127 ? 29.284 -3.753 -6.362 1.00 83.19 127 ARG A N 1
ATOM 1016 C CA . ARG A 1 127 ? 30.577 -4.441 -6.496 1.00 83.19 127 ARG A CA 1
ATOM 1017 C C . ARG A 1 127 ? 30.541 -5.511 -7.583 1.00 83.19 127 ARG A C 1
ATOM 1019 O O . ARG A 1 127 ? 31.469 -5.566 -8.387 1.00 83.19 127 ARG A O 1
ATOM 1026 N N . THR A 1 128 ? 29.497 -6.337 -7.633 1.00 79.12 128 THR A N 1
ATOM 1027 C CA . THR A 1 128 ? 29.360 -7.413 -8.631 1.00 79.12 128 THR A CA 1
ATOM 1028 C C . THR A 1 128 ? 29.108 -6.869 -10.031 1.00 79.12 128 THR A C 1
ATOM 1030 O O . THR A 1 128 ? 29.588 -7.439 -11.004 1.00 79.12 128 THR A O 1
ATOM 1033 N N . ARG A 1 129 ? 28.462 -5.706 -10.169 1.00 74.69 129 ARG A N 1
ATOM 1034 C CA . ARG A 1 129 ? 28.312 -5.038 -11.471 1.00 74.69 129 ARG A CA 1
ATOM 1035 C C . ARG A 1 129 ? 29.664 -4.724 -12.133 1.00 74.69 129 ARG A C 1
ATOM 1037 O O . ARG A 1 129 ? 29.754 -4.698 -13.356 1.00 74.69 129 ARG A O 1
ATOM 1044 N N . LYS A 1 130 ? 30.737 -4.546 -11.350 1.00 82.31 130 LYS A N 1
ATOM 1045 C CA . LYS A 1 130 ? 32.096 -4.285 -11.862 1.00 82.31 130 LYS A CA 1
ATOM 1046 C C . LYS A 1 130 ? 32.811 -5.536 -12.389 1.00 82.31 130 LYS A C 1
ATOM 1048 O O . LYS A 1 130 ? 33.806 -5.394 -13.091 1.00 82.31 130 LYS A O 1
ATOM 1053 N N . THR A 1 131 ? 32.345 -6.746 -12.070 1.00 76.88 131 THR A N 1
ATOM 1054 C CA . THR A 1 131 ? 33.057 -7.992 -12.414 1.00 76.88 131 THR A CA 1
ATOM 1055 C C . THR A 1 131 ? 32.701 -8.549 -13.797 1.00 76.88 131 THR A C 1
ATOM 1057 O O . THR A 1 131 ? 33.339 -9.503 -14.227 1.00 76.88 131 THR A O 1
ATOM 1060 N N . SER A 1 132 ? 31.725 -7.958 -14.509 1.00 75.06 132 SER A N 1
ATOM 1061 C CA . SER A 1 132 ? 31.215 -8.403 -15.830 1.00 75.06 132 SER A CA 1
ATOM 1062 C C . SER A 1 132 ? 30.768 -9.876 -15.897 1.00 75.06 132 SER A C 1
ATOM 1064 O O . SER A 1 132 ? 30.642 -10.443 -16.980 1.00 75.06 132 SER A O 1
ATOM 1066 N N . ASP A 1 133 ? 30.513 -10.500 -14.746 1.00 81.62 133 ASP A N 1
ATOM 1067 C CA . ASP A 1 133 ? 30.051 -11.884 -14.635 1.00 81.62 133 ASP A CA 1
ATOM 1068 C C . ASP A 1 133 ? 28.522 -11.901 -14.527 1.00 81.62 133 ASP A C 1
ATOM 1070 O O . ASP A 1 133 ? 27.950 -11.505 -13.508 1.00 81.62 133 ASP A O 1
ATOM 1074 N N . ALA A 1 134 ? 27.863 -12.362 -15.591 1.00 69.81 134 ALA A N 1
ATOM 1075 C CA . ALA A 1 134 ? 26.407 -12.381 -15.692 1.00 69.81 134 ALA A CA 1
ATOM 1076 C C . ALA A 1 134 ? 25.728 -13.209 -14.584 1.00 69.81 134 ALA A C 1
ATOM 1078 O O . ALA A 1 134 ? 24.639 -12.851 -14.137 1.00 69.81 134 ALA A O 1
ATOM 1079 N N . VAL A 1 135 ? 26.364 -14.285 -14.105 1.00 74.00 135 VAL A N 1
ATOM 1080 C CA . VAL A 1 135 ? 25.793 -15.148 -13.059 1.00 74.00 135 VAL A CA 1
ATOM 1081 C C . VAL A 1 135 ? 25.867 -14.452 -11.702 1.00 74.00 135 VAL A C 1
ATOM 1083 O O . VAL A 1 135 ? 24.892 -14.447 -10.949 1.00 74.00 135 VAL A O 1
ATOM 1086 N N . LEU A 1 136 ? 27.000 -13.817 -11.391 1.00 70.38 136 LEU A N 1
ATOM 1087 C CA . LEU A 1 136 ? 27.156 -13.059 -10.145 1.00 70.38 136 LEU A CA 1
ATOM 1088 C C . LEU A 1 136 ? 26.247 -11.827 -10.096 1.00 70.38 136 LEU A C 1
ATOM 1090 O O . LEU A 1 136 ? 25.718 -11.506 -9.032 1.00 70.38 136 LEU A O 1
ATOM 1094 N N . ILE A 1 137 ? 26.039 -11.163 -11.236 1.00 70.56 137 ILE A N 1
ATOM 1095 C CA . ILE A 1 137 ? 25.117 -10.029 -11.351 1.00 70.56 137 ILE A CA 1
ATOM 1096 C C . ILE A 1 137 ? 23.676 -10.487 -11.104 1.00 70.56 137 ILE A C 1
ATOM 1098 O O . ILE A 1 137 ? 23.027 -9.937 -10.216 1.00 70.56 137 ILE A O 1
ATOM 1102 N N . GLY A 1 138 ? 23.211 -11.542 -11.784 1.00 70.06 138 GLY A N 1
ATOM 1103 C CA . GLY A 1 138 ? 21.847 -12.053 -11.603 1.00 70.06 138 GLY A CA 1
ATOM 1104 C C . GLY A 1 138 ? 21.561 -12.532 -10.173 1.00 70.06 138 GLY A C 1
ATOM 1105 O O . GLY A 1 138 ? 20.490 -12.274 -9.624 1.00 70.06 138 GLY A O 1
ATOM 1106 N N . ASN A 1 139 ? 22.537 -13.165 -9.514 1.00 76.19 139 ASN A N 1
ATOM 1107 C CA . ASN A 1 139 ? 22.400 -13.564 -8.110 1.00 76.19 139 ASN A CA 1
ATOM 1108 C C . ASN A 1 139 ? 22.295 -12.354 -7.167 1.00 76.19 139 ASN A C 1
ATOM 1110 O O . ASN A 1 139 ? 21.477 -12.361 -6.247 1.00 76.19 139 ASN A O 1
ATOM 1114 N N . ALA A 1 140 ? 23.097 -11.309 -7.394 1.00 75.38 140 ALA A N 1
ATOM 1115 C CA . ALA A 1 140 ? 23.044 -10.085 -6.597 1.00 75.38 140 ALA A CA 1
ATOM 1116 C C . ALA A 1 140 ? 21.737 -9.301 -6.816 1.00 75.38 140 ALA A C 1
ATOM 1118 O O . ALA A 1 140 ? 21.191 -8.746 -5.863 1.00 75.38 140 ALA A O 1
ATOM 1119 N N . GLU A 1 141 ? 21.206 -9.286 -8.041 1.00 77.69 141 GLU A N 1
ATOM 1120 C CA . GLU A 1 141 ? 19.908 -8.679 -8.363 1.00 77.69 141 GLU A CA 1
ATOM 1121 C C . GLU A 1 141 ? 18.748 -9.392 -7.665 1.00 77.69 141 GLU A C 1
ATOM 1123 O O . GLU A 1 141 ? 17.890 -8.735 -7.072 1.00 77.69 141 GLU A O 1
ATOM 1128 N N . ASN A 1 142 ? 18.747 -10.728 -7.668 1.00 74.62 142 ASN A N 1
ATOM 1129 C CA . ASN A 1 142 ? 17.743 -11.511 -6.949 1.00 74.62 142 ASN A CA 1
ATOM 1130 C C . ASN A 1 142 ? 17.802 -11.247 -5.437 1.00 74.62 142 ASN A C 1
ATOM 1132 O O . ASN A 1 142 ? 16.772 -10.952 -4.835 1.00 74.62 142 ASN A O 1
ATOM 1136 N N . ALA A 1 143 ? 18.999 -11.247 -4.840 1.00 79.19 143 ALA A N 1
ATOM 1137 C CA . ALA A 1 143 ? 19.172 -10.941 -3.418 1.00 79.19 143 ALA A CA 1
ATOM 1138 C C . ALA A 1 143 ? 18.696 -9.519 -3.061 1.00 79.19 143 ALA A C 1
ATOM 1140 O O . ALA A 1 143 ? 18.026 -9.313 -2.045 1.00 79.19 143 ALA A O 1
ATOM 1141 N N . LEU A 1 144 ? 18.989 -8.530 -3.914 1.00 80.00 144 LEU A N 1
ATOM 1142 C CA . LEU A 1 144 ? 18.513 -7.158 -3.735 1.00 80.00 144 LEU A CA 1
ATOM 1143 C C . LEU A 1 144 ? 16.983 -7.075 -3.819 1.00 80.00 144 LEU A C 1
ATOM 1145 O O . LEU A 1 144 ? 16.360 -6.387 -3.008 1.00 80.00 144 LEU A O 1
ATOM 1149 N N . LYS A 1 145 ? 16.374 -7.785 -4.776 1.00 79.75 145 LYS A N 1
ATOM 1150 C CA . LYS A 1 145 ? 14.919 -7.857 -4.940 1.00 79.75 145 LYS A CA 1
ATOM 1151 C C . LYS A 1 145 ? 14.245 -8.469 -3.711 1.00 79.75 145 LYS A C 1
ATOM 1153 O O . LYS A 1 145 ? 13.266 -7.902 -3.235 1.00 79.75 145 LYS A O 1
ATOM 1158 N N . GLU A 1 146 ? 14.774 -9.566 -3.178 1.00 79.38 146 GLU A N 1
ATOM 1159 C CA . GLU A 1 146 ? 14.259 -10.212 -1.961 1.00 79.38 146 GLU A CA 1
ATOM 1160 C C . GLU A 1 146 ? 14.351 -9.281 -0.743 1.00 79.38 146 GLU A C 1
ATOM 1162 O O . GLU A 1 146 ? 13.363 -9.084 -0.034 1.00 79.38 146 GLU A O 1
ATOM 1167 N N . CYS A 1 147 ? 15.498 -8.620 -0.540 1.00 82.12 147 CYS A N 1
ATOM 1168 C CA . CYS A 1 147 ? 15.664 -7.658 0.556 1.00 82.12 147 CYS A CA 1
ATOM 1169 C C . CYS A 1 147 ? 14.706 -6.465 0.429 1.00 82.12 147 CYS A C 1
ATOM 1171 O O . CYS A 1 147 ? 14.160 -5.991 1.427 1.00 82.12 147 CYS A O 1
ATOM 1173 N N . ARG A 1 148 ? 14.484 -5.982 -0.800 1.00 83.06 148 ARG A N 1
ATOM 1174 C CA . ARG A 1 148 ? 13.517 -4.917 -1.075 1.00 83.06 148 ARG A CA 1
ATOM 1175 C C . ARG A 1 148 ? 12.094 -5.361 -0.751 1.00 83.06 148 ARG A C 1
ATOM 1177 O O . ARG A 1 148 ? 11.385 -4.621 -0.083 1.00 83.06 148 ARG A O 1
ATOM 1184 N N . GLN A 1 149 ? 11.690 -6.557 -1.178 1.00 80.88 149 GLN A N 1
ATOM 1185 C CA . GLN A 1 149 ? 10.357 -7.098 -0.894 1.00 80.88 149 GLN A CA 1
ATOM 1186 C C . GLN A 1 149 ? 10.090 -7.209 0.609 1.00 80.88 149 GLN A C 1
ATOM 1188 O O . GLN A 1 149 ? 9.006 -6.845 1.058 1.00 80.88 149 GLN A O 1
ATOM 1193 N N . GLU A 1 150 ? 11.073 -7.655 1.391 1.00 84.62 150 GLU A N 1
ATOM 1194 C CA . GLU A 1 150 ? 10.945 -7.762 2.848 1.00 84.62 150 GLU 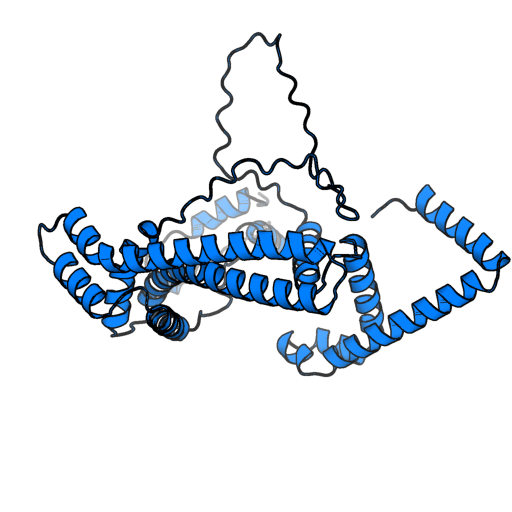A CA 1
ATOM 1195 C C . GLU A 1 150 ? 10.788 -6.386 3.517 1.00 84.62 150 GLU A C 1
ATOM 1197 O O . GLU A 1 150 ? 9.932 -6.205 4.387 1.00 84.62 150 GLU A O 1
ATOM 1202 N N . LYS A 1 151 ? 11.568 -5.390 3.077 1.00 87.62 151 LYS A N 1
ATOM 1203 C CA . LYS A 1 151 ? 11.428 -4.003 3.541 1.00 87.62 151 LYS A CA 1
ATOM 1204 C C . LYS A 1 151 ? 10.052 -3.433 3.166 1.00 87.62 151 LYS A C 1
ATOM 1206 O O . LYS A 1 151 ? 9.336 -2.928 4.033 1.00 87.62 151 LYS A O 1
ATOM 1211 N N . ASP A 1 152 ? 9.668 -3.547 1.896 1.00 85.44 152 ASP A N 1
ATOM 1212 C CA . ASP A 1 152 ? 8.410 -3.018 1.363 1.00 85.44 152 ASP A CA 1
ATOM 1213 C C . ASP A 1 152 ? 7.201 -3.675 2.054 1.00 85.44 152 ASP A C 1
ATOM 1215 O O . ASP A 1 152 ? 6.219 -2.997 2.356 1.00 85.44 152 ASP A O 1
ATOM 1219 N N . ALA A 1 153 ? 7.275 -4.967 2.396 1.00 85.38 153 ALA A N 1
ATOM 1220 C CA . ALA A 1 153 ? 6.225 -5.671 3.133 1.00 85.38 153 ALA A CA 1
ATOM 1221 C C . ALA A 1 153 ? 5.920 -5.029 4.501 1.00 85.38 153 ALA A C 1
ATOM 1223 O O . ALA A 1 153 ? 4.758 -4.970 4.910 1.00 85.38 153 ALA A O 1
ATOM 1224 N N . LEU A 1 154 ? 6.928 -4.498 5.201 1.00 90.62 154 LEU A N 1
ATOM 1225 C CA . LEU A 1 154 ? 6.757 -3.832 6.499 1.00 90.62 154 LEU A CA 1
ATOM 1226 C C . LEU A 1 154 ? 6.157 -2.430 6.371 1.00 90.62 154 LEU A C 1
ATOM 1228 O O . LEU A 1 154 ? 5.345 -2.030 7.215 1.00 90.62 154 LEU A O 1
ATOM 1232 N N . GLU A 1 155 ? 6.523 -1.695 5.319 1.00 87.94 155 GLU A N 1
ATOM 1233 C CA . GLU A 1 155 ? 5.900 -0.411 4.983 1.00 87.94 155 GLU A CA 1
ATOM 1234 C C . GLU A 1 155 ? 4.436 -0.605 4.565 1.00 87.94 155 GLU A C 1
ATOM 1236 O O . GLU A 1 155 ? 3.551 0.141 4.998 1.00 87.94 155 GLU A O 1
ATOM 1241 N N . ILE A 1 156 ? 4.163 -1.636 3.757 1.00 85.88 156 ILE A N 1
ATOM 1242 C CA . ILE A 1 156 ? 2.811 -2.034 3.352 1.00 85.88 156 ILE A CA 1
ATOM 1243 C C . ILE A 1 156 ? 1.992 -2.419 4.581 1.00 85.88 156 ILE A C 1
ATOM 1245 O O . ILE A 1 156 ? 0.897 -1.893 4.740 1.00 85.88 156 ILE A O 1
ATOM 1249 N N . PHE A 1 157 ? 2.530 -3.222 5.503 1.00 93.25 157 PHE A N 1
ATOM 1250 C CA . PHE A 1 157 ? 1.847 -3.567 6.752 1.00 93.25 157 PHE A CA 1
ATOM 1251 C C . PHE A 1 157 ? 1.402 -2.319 7.538 1.00 93.25 157 PHE A C 1
ATOM 1253 O O . PHE A 1 157 ? 0.254 -2.209 7.975 1.00 93.25 157 PHE A O 1
ATOM 1260 N N . LYS A 1 158 ? 2.287 -1.324 7.680 1.00 90.56 158 LYS A N 1
ATOM 1261 C CA . LYS A 1 158 ? 1.961 -0.055 8.350 1.00 90.56 158 LYS A CA 1
ATOM 1262 C C . LYS A 1 158 ? 0.884 0.744 7.600 1.00 90.56 158 LYS A C 1
ATOM 1264 O O . LYS A 1 158 ? 0.037 1.382 8.237 1.00 90.56 158 LYS A O 1
ATOM 1269 N N . LYS A 1 159 ? 0.905 0.736 6.262 1.00 84.44 159 LYS A N 1
ATOM 1270 C CA . LYS A 1 159 ? -0.139 1.350 5.423 1.00 84.44 159 LYS A CA 1
ATOM 1271 C C . LYS A 1 159 ? -1.474 0.619 5.593 1.00 84.44 159 LYS A C 1
ATOM 1273 O O . LYS A 1 159 ? -2.484 1.284 5.826 1.00 84.44 159 LYS A O 1
ATOM 1278 N N . ASP A 1 160 ? -1.459 -0.710 5.583 1.00 85.25 160 ASP A N 1
ATOM 1279 C CA . ASP A 1 160 ? -2.628 -1.575 5.745 1.00 85.25 160 ASP A CA 1
ATOM 1280 C C . ASP A 1 160 ? -3.318 -1.365 7.092 1.00 85.25 160 ASP A C 1
ATOM 1282 O O . ASP A 1 160 ? -4.541 -1.291 7.118 1.00 85.25 160 ASP A O 1
ATOM 1286 N N . LEU A 1 161 ? -2.579 -1.145 8.191 1.00 89.69 161 LEU A N 1
ATOM 1287 C CA . LEU A 1 161 ? -3.183 -0.759 9.479 1.00 89.69 161 LEU A CA 1
ATOM 1288 C C . LEU A 1 161 ? -4.061 0.495 9.335 1.00 89.69 161 LEU A C 1
ATOM 1290 O O . LEU A 1 161 ? -5.145 0.581 9.904 1.00 89.69 161 LEU A O 1
ATOM 1294 N N . GLY A 1 162 ? -3.597 1.486 8.569 1.00 81.62 162 GLY A N 1
ATOM 1295 C CA . GLY A 1 162 ? -4.331 2.733 8.347 1.00 81.62 162 GLY A CA 1
ATOM 1296 C C . GLY A 1 162 ? -5.482 2.582 7.359 1.00 81.62 162 GLY A C 1
ATOM 1297 O O . GLY A 1 162 ? -6.486 3.285 7.471 1.00 81.62 162 GLY A O 1
ATOM 1298 N N . THR A 1 163 ? -5.344 1.690 6.382 1.00 81.44 163 THR A N 1
ATOM 1299 C CA . THR A 1 163 ? -6.431 1.326 5.469 1.00 81.44 163 THR A CA 1
ATOM 1300 C C . THR A 1 163 ? -7.528 0.580 6.216 1.00 81.44 163 THR A C 1
ATOM 1302 O O . THR A 1 163 ? -8.676 0.992 6.121 1.00 81.44 163 THR A O 1
ATOM 1305 N N . PHE A 1 164 ? -7.182 -0.416 7.034 1.00 88.31 164 PHE A N 1
ATOM 1306 C CA . PHE A 1 164 ? -8.121 -1.176 7.854 1.00 88.31 164 PHE A CA 1
ATOM 1307 C C . PHE A 1 164 ? -8.936 -0.276 8.786 1.00 88.31 164 PHE A C 1
ATOM 1309 O O . PHE A 1 164 ? -10.158 -0.339 8.753 1.00 88.31 164 PHE A O 1
ATOM 1316 N N . VAL A 1 165 ? -8.289 0.619 9.547 1.00 86.81 165 VAL A N 1
ATOM 1317 C CA . VAL A 1 165 ? -8.997 1.544 10.455 1.00 86.81 165 VAL A CA 1
ATOM 1318 C C . VAL A 1 165 ? -9.989 2.419 9.690 1.00 86.81 165 VAL A C 1
ATOM 1320 O O . VAL A 1 165 ? -11.160 2.468 10.050 1.00 86.81 165 VAL A O 1
ATOM 1323 N N . ARG A 1 166 ? -9.549 3.074 8.606 1.00 84.50 166 ARG A N 1
ATOM 1324 C CA . ARG A 1 166 ? -10.421 3.950 7.804 1.00 84.50 166 ARG A CA 1
ATOM 1325 C C . ARG A 1 166 ? -11.569 3.180 7.158 1.00 84.50 166 ARG A C 1
ATOM 1327 O O . ARG A 1 166 ? -12.686 3.683 7.111 1.00 84.50 166 ARG A O 1
ATOM 1334 N N . PHE A 1 167 ? -11.287 1.983 6.652 1.00 81.25 167 PHE A N 1
ATOM 1335 C CA . PHE A 1 167 ? -12.279 1.141 6.000 1.00 81.25 167 PHE A CA 1
ATOM 1336 C C . PHE A 1 167 ? -13.319 0.643 7.000 1.00 81.25 167 PHE A C 1
ATOM 1338 O O . PHE A 1 167 ? -14.510 0.824 6.779 1.00 81.25 167 PHE A O 1
ATOM 1345 N N . TYR A 1 168 ? -12.881 0.107 8.137 1.00 85.94 168 TYR A N 1
ATOM 1346 C CA . TYR A 1 168 ? -13.770 -0.343 9.198 1.00 85.94 168 TYR A CA 1
ATOM 1347 C C . TYR A 1 168 ? -14.624 0.804 9.759 1.00 85.94 168 TYR A C 1
ATOM 1349 O O . TYR A 1 168 ? -15.839 0.660 9.855 1.00 85.94 168 TYR A O 1
ATOM 1357 N N . GLU A 1 169 ? -14.034 1.968 10.062 1.00 84.69 169 GLU A N 1
ATOM 1358 C CA . GLU A 1 169 ? -14.776 3.143 10.556 1.00 84.69 169 GLU A CA 1
ATOM 1359 C C . GLU A 1 169 ? -15.822 3.641 9.547 1.00 84.69 169 GLU A C 1
ATOM 1361 O O . GLU A 1 169 ? -16.867 4.150 9.947 1.00 84.69 169 GLU A O 1
ATOM 1366 N N . PHE A 1 170 ? -15.559 3.496 8.246 1.00 81.81 170 PHE A N 1
ATOM 1367 C CA . PHE A 1 170 ? -16.509 3.847 7.195 1.00 81.81 170 PHE A CA 1
ATOM 1368 C C . PHE A 1 170 ? -17.618 2.799 7.051 1.00 81.81 170 PHE A C 1
ATOM 1370 O O . PHE A 1 170 ? -18.798 3.132 7.139 1.00 81.81 170 PHE A O 1
ATOM 1377 N N . VAL A 1 171 ? -17.259 1.527 6.857 1.00 79.38 171 VAL A N 1
ATOM 1378 C CA . VAL A 1 171 ? -18.233 0.472 6.546 1.00 79.38 171 VAL A CA 1
ATOM 1379 C C . VAL A 1 171 ? -19.087 0.108 7.759 1.00 79.38 171 VAL A C 1
ATOM 1381 O O . VAL A 1 171 ? -20.263 -0.188 7.583 1.00 79.38 171 VAL A O 1
ATOM 1384 N N . SER A 1 172 ? -18.577 0.222 8.989 1.00 85.19 172 SER A N 1
ATOM 1385 C CA . SER A 1 172 ? -19.376 -0.001 10.212 1.00 85.19 172 SER A CA 1
ATOM 1386 C C . SER A 1 172 ? -20.536 0.991 10.391 1.00 85.19 172 SER A C 1
ATOM 1388 O O . SER A 1 172 ? -21.472 0.709 11.134 1.00 85.19 172 SER A O 1
ATOM 1390 N N . GLN A 1 173 ? -20.524 2.133 9.689 1.00 80.69 173 GLN A N 1
ATOM 1391 C CA . GLN A 1 173 ? -21.661 3.066 9.647 1.00 80.69 173 GLN A CA 1
ATOM 1392 C C . GLN A 1 173 ? -22.772 2.606 8.694 1.00 80.69 173 GLN A C 1
ATOM 1394 O O . GLN A 1 173 ? -23.899 3.091 8.782 1.00 80.69 173 GLN A O 1
ATOM 1399 N N . ILE A 1 174 ? -22.448 1.706 7.764 1.00 81.06 174 ILE A N 1
ATOM 1400 C CA . ILE A 1 174 ? -23.327 1.256 6.679 1.00 81.06 174 ILE A CA 1
ATOM 1401 C C . ILE A 1 174 ? -23.823 -0.168 6.952 1.00 81.06 174 ILE A C 1
ATOM 1403 O O . ILE A 1 174 ? -24.993 -0.469 6.718 1.00 81.06 174 ILE A O 1
ATOM 1407 N N . VAL A 1 175 ? -22.943 -1.035 7.458 1.00 80.19 175 VAL A N 1
ATOM 1408 C CA . VAL A 1 175 ? -23.182 -2.464 7.669 1.00 80.19 175 VAL A CA 1
ATOM 1409 C C . VAL A 1 175 ? -22.953 -2.822 9.143 1.00 80.19 175 VAL A C 1
ATOM 1411 O O . VAL A 1 175 ? -21.861 -2.581 9.665 1.00 80.19 175 VAL A O 1
ATOM 1414 N N . PRO A 1 176 ? -23.941 -3.429 9.827 1.00 84.88 176 PRO A N 1
ATOM 1415 C CA . PRO A 1 176 ? -23.735 -4.002 11.150 1.00 84.88 176 PRO A CA 1
ATOM 1416 C C . PRO A 1 176 ? -22.988 -5.335 11.015 1.00 84.88 176 PRO A C 1
ATOM 1418 O O . PRO A 1 176 ? -23.549 -6.323 10.552 1.00 84.88 176 PRO A O 1
ATOM 1421 N N . PHE A 1 177 ? -21.709 -5.359 11.393 1.00 82.69 177 PHE A N 1
ATOM 1422 C CA . PHE A 1 177 ? -20.882 -6.570 11.306 1.00 82.69 177 PHE A CA 1
ATOM 1423 C C . PHE A 1 177 ? -21.128 -7.579 12.436 1.00 82.69 177 PHE A C 1
ATOM 1425 O O . PHE A 1 177 ? -20.738 -8.731 12.297 1.00 82.69 177 PHE A O 1
ATOM 1432 N N . ASP A 1 178 ? -21.717 -7.155 13.562 1.00 85.19 178 ASP A N 1
ATOM 1433 C CA . ASP A 1 178 ? -21.899 -7.967 14.781 1.00 85.19 178 ASP A CA 1
ATOM 1434 C C . ASP A 1 178 ? -20.628 -8.724 15.240 1.00 85.19 178 ASP A C 1
ATOM 1436 O O . ASP A 1 178 ? -20.693 -9.737 15.936 1.00 85.19 178 ASP A O 1
ATOM 1440 N N . ASP A 1 179 ? -19.452 -8.193 14.886 1.00 90.50 179 ASP A N 1
ATOM 1441 C CA . ASP A 1 179 ? -18.148 -8.802 15.124 1.00 90.50 179 ASP A CA 1
ATOM 1442 C C . ASP A 1 179 ? -17.273 -7.903 16.006 1.00 90.50 179 ASP A C 1
ATOM 1444 O O . ASP A 1 179 ? -16.830 -6.815 15.621 1.00 90.50 179 ASP A O 1
ATOM 1448 N N . LEU A 1 180 ? -17.015 -8.387 17.221 1.00 92.88 180 LEU A N 1
ATOM 1449 C CA . LEU A 1 180 ? -16.203 -7.691 18.213 1.00 92.88 180 LEU A CA 1
ATOM 1450 C C . LEU A 1 180 ? -14.709 -7.709 17.873 1.00 92.88 180 LEU A C 1
ATOM 1452 O O . LEU A 1 180 ? -13.970 -6.860 18.369 1.00 92.88 180 LEU A O 1
ATOM 1456 N N . GLU A 1 181 ? -14.230 -8.674 17.089 1.00 95.12 181 GLU A N 1
ATOM 1457 C CA . GLU A 1 181 ? -12.814 -8.786 16.744 1.00 95.12 181 GLU A CA 1
ATOM 1458 C C . GLU A 1 181 ? -12.381 -7.662 15.802 1.00 95.12 181 GLU A C 1
ATOM 1460 O O . GLU A 1 181 ? -11.320 -7.064 16.009 1.00 95.12 181 GLU A O 1
ATOM 1465 N N . LEU A 1 182 ? -13.232 -7.296 14.842 1.00 94.44 182 LEU A N 1
ATOM 1466 C CA . LEU A 1 182 ? -12.979 -6.167 13.947 1.00 94.44 182 LEU A CA 1
ATOM 1467 C C . LEU A 1 182 ? -12.851 -4.839 14.715 1.00 94.44 182 LEU A C 1
ATOM 1469 O O . LEU A 1 182 ? -11.890 -4.094 14.503 1.00 94.44 182 LEU A O 1
ATOM 1473 N N . GLU A 1 183 ? -13.762 -4.571 15.659 1.00 93.81 183 GLU A N 1
ATOM 1474 C CA . GLU A 1 183 ? -13.725 -3.366 16.510 1.00 93.81 183 GLU A CA 1
ATOM 1475 C C . GLU A 1 183 ? -12.453 -3.339 17.368 1.00 93.81 183 GLU A C 1
ATOM 1477 O O . GLU A 1 183 ? -11.729 -2.337 17.413 1.00 93.81 183 GLU A O 1
ATOM 1482 N N . LYS A 1 184 ? -12.137 -4.469 18.017 1.00 96.88 184 LYS A N 1
ATOM 1483 C CA . LYS A 1 184 ? -10.933 -4.616 18.845 1.00 96.88 184 LYS A CA 1
ATOM 1484 C C . LYS A 1 184 ? -9.667 -4.322 18.042 1.00 96.88 184 LYS A C 1
ATOM 1486 O O . LYS A 1 184 ? -8.813 -3.552 18.494 1.00 96.88 184 LYS A O 1
ATOM 1491 N N . LEU A 1 185 ? -9.546 -4.903 16.845 1.00 97.44 185 LEU A N 1
ATOM 1492 C CA . LEU A 1 185 ? -8.394 -4.654 15.986 1.00 97.44 185 LEU A CA 1
ATOM 1493 C C . LEU A 1 185 ? -8.356 -3.194 15.524 1.00 97.44 185 LEU A C 1
ATOM 1495 O O . LEU A 1 185 ? -7.274 -2.617 15.487 1.00 97.44 185 LEU A O 1
ATOM 1499 N N . SER A 1 186 ? -9.499 -2.571 15.224 1.00 96.44 186 SER A N 1
ATOM 1500 C CA . SER A 1 186 ? -9.556 -1.179 14.755 1.00 96.44 186 SER A CA 1
ATOM 1501 C C . SER A 1 186 ? -9.034 -0.210 15.818 1.00 96.44 186 SER A C 1
ATOM 1503 O O . SER A 1 186 ? -8.174 0.636 15.548 1.00 96.44 186 SER A O 1
ATOM 1505 N N . LEU A 1 187 ? -9.470 -0.384 17.069 1.00 95.44 187 LEU A N 1
ATOM 1506 C CA . LEU A 1 187 ? -8.986 0.388 18.215 1.00 95.44 187 LEU A CA 1
ATOM 1507 C C . LEU A 1 187 ? -7.474 0.241 18.411 1.00 95.44 187 LEU A C 1
ATOM 1509 O O . LEU A 1 187 ? -6.765 1.243 18.547 1.00 95.44 187 LEU A O 1
ATOM 1513 N N . PHE A 1 188 ? -6.978 -0.996 18.392 1.00 97.50 188 PHE A N 1
ATOM 1514 C CA . PHE A 1 188 ? -5.557 -1.284 18.562 1.00 97.50 188 PHE A CA 1
ATOM 1515 C C . PHE A 1 188 ? -4.712 -0.748 17.397 1.00 97.50 188 PHE A C 1
ATOM 1517 O O . PHE A 1 188 ? -3.731 -0.038 17.620 1.00 97.50 188 PHE A O 1
ATOM 1524 N N . ALA A 1 189 ? -5.112 -1.013 16.150 1.00 95.31 189 ALA A N 1
ATOM 1525 C CA . ALA A 1 189 ? -4.415 -0.588 14.936 1.00 95.31 189 ALA A CA 1
ATOM 1526 C C . ALA A 1 189 ? -4.298 0.939 14.839 1.00 95.31 189 ALA A C 1
ATOM 1528 O O . ALA A 1 189 ? -3.237 1.462 14.480 1.00 95.31 189 ALA A O 1
ATOM 1529 N N . ARG A 1 190 ? -5.351 1.665 15.237 1.00 94.38 190 ARG A N 1
ATOM 1530 C CA . ARG A 1 190 ? -5.373 3.132 15.308 1.00 94.38 190 ARG A CA 1
ATOM 1531 C C . ARG A 1 190 ? -4.320 3.689 16.264 1.00 94.38 190 ARG A C 1
ATOM 1533 O O . ARG A 1 190 ? -3.729 4.727 15.964 1.00 94.38 190 ARG A O 1
ATOM 1540 N N . LYS A 1 191 ? -4.041 2.998 17.377 1.00 92.75 191 LYS A N 1
ATOM 1541 C CA . LYS A 1 191 ? -2.968 3.384 18.305 1.00 92.75 191 LYS A CA 1
ATOM 1542 C C . LYS A 1 191 ? -1.590 2.902 17.850 1.00 92.75 191 LYS A C 1
ATOM 1544 O O . LYS A 1 191 ? -0.629 3.658 17.969 1.00 92.75 191 LYS A O 1
ATOM 1549 N N . LEU A 1 192 ? -1.492 1.684 17.318 1.00 95.12 192 LEU A N 1
ATOM 1550 C CA . LEU A 1 192 ? -0.228 1.069 16.914 1.00 95.12 192 LEU A CA 1
ATOM 1551 C C . LEU A 1 192 ? 0.413 1.790 15.722 1.00 95.12 192 LEU A C 1
ATOM 1553 O O . LEU A 1 192 ? 1.594 2.123 15.775 1.00 95.12 192 LEU A O 1
ATOM 1557 N N . ARG A 1 193 ? -0.353 2.065 14.657 1.00 93.62 193 ARG A N 1
ATOM 1558 C CA . ARG A 1 193 ? 0.157 2.651 13.404 1.00 93.62 193 ARG A CA 1
ATOM 1559 C C . ARG A 1 193 ? 1.072 3.873 13.593 1.00 93.62 193 ARG A C 1
ATOM 1561 O O . ARG A 1 193 ? 2.163 3.859 13.025 1.00 93.62 193 ARG A O 1
ATOM 1568 N N . PRO A 1 194 ? 0.689 4.935 14.334 1.00 90.81 194 PRO A N 1
ATOM 1569 C CA . PRO A 1 194 ? 1.547 6.113 14.508 1.00 90.81 194 PRO A CA 1
ATOM 1570 C C . PRO A 1 194 ? 2.812 5.839 15.337 1.00 90.81 194 PRO A C 1
ATOM 1572 O O . PRO A 1 194 ? 3.744 6.640 15.310 1.00 90.81 194 PRO A O 1
ATOM 1575 N N . MET A 1 195 ? 2.859 4.729 16.080 1.00 90.94 195 MET A N 1
ATOM 1576 C CA . MET A 1 195 ? 4.033 4.328 16.858 1.00 90.94 195 MET A CA 1
ATOM 1577 C C . MET A 1 195 ? 5.073 3.580 16.013 1.00 90.94 195 MET A C 1
ATOM 1579 O O . MET A 1 195 ? 6.231 3.512 16.420 1.00 90.94 195 MET A O 1
ATOM 1583 N N . LEU A 1 196 ? 4.691 3.063 14.838 1.00 92.81 196 LEU A N 1
ATOM 1584 C CA . LEU A 1 196 ? 5.603 2.431 13.882 1.00 92.81 196 LEU A CA 1
ATOM 1585 C C . LEU A 1 196 ? 6.387 3.512 13.126 1.00 92.81 196 LEU A C 1
ATOM 1587 O O . LEU A 1 196 ? 5.959 4.015 12.082 1.00 92.81 196 LEU A O 1
ATOM 1591 N N . ARG A 1 197 ? 7.517 3.934 13.694 1.00 86.50 197 ARG A N 1
ATOM 1592 C CA . ARG A 1 197 ? 8.383 4.961 13.107 1.00 86.50 197 ARG A CA 1
ATOM 1593 C C . ARG A 1 197 ? 9.377 4.316 12.161 1.00 86.50 197 ARG A C 1
ATOM 1595 O O . ARG A 1 197 ? 10.192 3.516 12.593 1.00 86.50 197 ARG A O 1
ATOM 1602 N N . GLU A 1 198 ? 9.319 4.705 10.897 1.00 82.19 198 GLU A N 1
ATOM 1603 C CA . GLU A 1 198 ? 10.374 4.361 9.952 1.00 82.19 198 GLU A CA 1
ATOM 1604 C C . GLU A 1 198 ? 11.643 5.072 10.411 1.00 82.19 198 GLU A C 1
ATOM 1606 O O . GLU A 1 198 ? 11.649 6.291 10.603 1.00 82.19 198 GLU A O 1
ATOM 1611 N N . THR A 1 199 ? 12.700 4.308 10.657 1.00 64.12 199 THR A N 1
ATOM 1612 C CA . THR A 1 199 ? 14.023 4.876 10.875 1.00 64.12 199 THR A CA 1
ATOM 1613 C C . THR A 1 199 ? 14.413 5.557 9.570 1.00 64.12 199 THR A C 1
ATOM 1615 O O . THR A 1 199 ? 14.550 4.888 8.543 1.00 64.12 199 THR A O 1
ATOM 1618 N N . HIS A 1 200 ? 14.527 6.888 9.587 1.00 54.56 200 HIS A N 1
ATOM 1619 C CA . HIS A 1 200 ? 15.163 7.600 8.490 1.00 54.56 200 HIS A CA 1
ATOM 1620 C C . HIS A 1 200 ? 16.587 7.070 8.423 1.00 54.56 200 HIS A C 1
ATOM 1622 O O . HIS A 1 200 ? 17.348 7.164 9.383 1.00 54.56 200 HIS A O 1
ATOM 1628 N N . VAL A 1 201 ? 16.904 6.410 7.318 1.00 49.34 201 VAL A N 1
ATOM 1629 C CA . VAL A 1 201 ? 18.292 6.186 6.969 1.00 49.34 201 VAL A CA 1
ATOM 1630 C C . VAL A 1 201 ? 18.832 7.583 6.729 1.00 49.34 201 VAL A C 1
ATOM 1632 O O . VAL A 1 201 ? 18.400 8.222 5.774 1.00 49.34 201 VAL A O 1
ATOM 1635 N N . ASP A 1 202 ? 19.702 8.068 7.614 1.00 42.56 202 ASP A N 1
ATOM 1636 C CA . ASP A 1 202 ? 20.627 9.123 7.233 1.00 42.56 202 ASP A CA 1
ATOM 1637 C C . ASP A 1 202 ? 21.331 8.587 5.984 1.00 42.56 202 ASP A C 1
ATOM 1639 O O . ASP A 1 202 ? 22.100 7.620 6.030 1.00 42.56 202 ASP A O 1
ATOM 1643 N N . GLU A 1 203 ? 20.929 9.109 4.829 1.00 43.78 203 GLU A N 1
ATOM 1644 C CA . GLU A 1 203 ? 21.675 9.004 3.589 1.00 43.78 203 GLU A CA 1
ATOM 1645 C C . GLU A 1 203 ? 22.943 9.831 3.811 1.00 43.78 203 GLU A C 1
ATOM 1647 O O . GLU A 1 203 ? 23.063 10.938 3.295 1.00 43.78 203 GLU A O 1
ATOM 1652 N N . ASP A 1 204 ? 23.851 9.343 4.664 1.00 35.47 204 ASP A N 1
ATOM 1653 C CA . ASP A 1 204 ? 25.196 9.891 4.757 1.00 35.47 204 ASP A CA 1
ATOM 1654 C C . ASP A 1 204 ? 25.734 9.916 3.329 1.00 35.47 204 ASP A C 1
ATOM 1656 O O . ASP A 1 204 ? 25.780 8.873 2.663 1.00 35.47 204 ASP A O 1
ATOM 1660 N N . GLU A 1 205 ? 26.031 11.134 2.872 1.00 41.06 205 GLU A N 1
ATOM 1661 C CA . GLU A 1 205 ? 26.468 11.484 1.529 1.00 41.06 205 GLU A CA 1
ATOM 1662 C C . GLU A 1 205 ? 27.351 10.378 0.954 1.00 41.06 205 GLU A C 1
ATOM 1664 O O . GLU A 1 205 ? 28.491 10.157 1.371 1.00 41.06 205 GLU A O 1
ATOM 1669 N N . VAL A 1 206 ? 26.800 9.649 -0.014 1.00 45.34 206 VAL A N 1
ATOM 1670 C CA . VAL A 1 206 ? 27.611 8.786 -0.858 1.00 45.34 206 VAL A CA 1
ATOM 1671 C C . VAL A 1 206 ? 28.534 9.722 -1.628 1.00 45.34 206 VAL A C 1
ATOM 1673 O O . VAL A 1 206 ? 28.073 10.506 -2.453 1.00 45.34 206 VAL A O 1
ATOM 1676 N N . ASP A 1 207 ? 29.830 9.656 -1.340 1.00 44.91 207 ASP A N 1
ATOM 1677 C CA . ASP A 1 207 ? 30.861 10.288 -2.156 1.00 44.91 207 ASP A CA 1
ATOM 1678 C C . ASP A 1 207 ? 30.812 9.680 -3.571 1.00 44.91 207 ASP A C 1
ATOM 1680 O O . ASP A 1 207 ? 31.160 8.514 -3.796 1.00 44.91 207 ASP A O 1
ATOM 1684 N N . LEU A 1 208 ? 30.289 10.466 -4.515 1.00 44.62 208 LEU A N 1
ATOM 1685 C CA . LEU A 1 208 ? 30.045 10.090 -5.908 1.00 44.62 208 LEU A CA 1
ATOM 1686 C C . LEU A 1 208 ? 31.242 10.381 -6.829 1.00 44.62 208 LEU A C 1
ATOM 1688 O O . LEU A 1 208 ? 31.127 10.154 -8.034 1.00 44.62 208 LEU A O 1
ATOM 1692 N N . ASP A 1 209 ? 32.398 10.817 -6.316 1.00 41.59 209 ASP A N 1
ATOM 1693 C CA . ASP A 1 209 ? 33.513 11.241 -7.180 1.00 41.59 209 ASP A CA 1
ATOM 1694 C C . ASP A 1 209 ? 34.203 10.091 -7.939 1.00 41.59 209 ASP A C 1
ATOM 1696 O O . ASP A 1 209 ? 34.913 10.328 -8.914 1.00 41.59 209 ASP A O 1
ATOM 1700 N N . ASN A 1 210 ? 33.974 8.825 -7.564 1.00 37.56 210 ASN A N 1
ATOM 1701 C CA . ASN A 1 210 ? 34.610 7.666 -8.216 1.00 37.56 210 ASN A CA 1
ATOM 1702 C C . ASN A 1 210 ? 33.637 6.671 -8.868 1.00 37.56 210 ASN A C 1
ATOM 1704 O O . ASN A 1 210 ? 34.020 5.543 -9.202 1.00 37.56 210 ASN A O 1
ATOM 1708 N N . VAL A 1 211 ? 32.391 7.084 -9.111 1.00 37.59 211 VAL A N 1
ATOM 1709 C CA . VAL A 1 211 ? 31.470 6.344 -9.980 1.00 37.59 211 VAL A CA 1
ATOM 1710 C C . VAL A 1 211 ? 31.409 7.053 -11.328 1.00 37.59 211 VAL A C 1
ATOM 1712 O O . VAL A 1 211 ? 30.523 7.858 -11.596 1.00 37.59 211 VAL A O 1
ATOM 1715 N N . VAL A 1 212 ? 32.337 6.714 -12.227 1.00 36.16 212 VAL A N 1
ATOM 1716 C CA . VAL A 1 212 ? 32.087 6.911 -13.659 1.00 36.16 212 VAL A CA 1
ATOM 1717 C C . VAL A 1 212 ? 30.947 5.962 -14.032 1.00 36.16 212 VAL A C 1
ATOM 1719 O O . VAL A 1 212 ? 31.147 4.777 -14.294 1.00 36.16 212 VAL A O 1
ATOM 1722 N N . LEU A 1 213 ? 29.728 6.492 -13.959 1.00 31.81 213 LEU A N 1
ATOM 1723 C CA . LEU A 1 213 ? 28.495 5.868 -14.413 1.00 31.81 213 LEU A CA 1
ATOM 1724 C C . LEU A 1 213 ? 28.573 5.742 -15.934 1.00 31.81 213 LEU A C 1
ATOM 1726 O O . LEU A 1 213 ? 28.478 6.743 -16.641 1.00 31.81 213 LEU A O 1
ATOM 1730 N N . SER A 1 214 ? 28.749 4.525 -16.452 1.00 37.28 214 SER A N 1
ATOM 1731 C CA . SER A 1 214 ? 28.771 4.322 -17.899 1.00 37.28 214 SER A CA 1
ATOM 1732 C C . SER A 1 214 ? 27.421 4.625 -18.535 1.00 37.28 214 SER A C 1
ATOM 1734 O O . SER A 1 214 ? 27.446 5.189 -19.615 1.00 37.28 214 SER A O 1
ATOM 1736 N N . HIS A 1 215 ? 26.275 4.403 -17.874 1.00 29.17 215 HIS A N 1
ATOM 1737 C CA . HIS A 1 215 ? 24.968 4.855 -18.377 1.00 29.17 215 HIS A CA 1
ATOM 1738 C C . HIS A 1 215 ? 23.962 5.129 -17.243 1.00 29.17 215 HIS A C 1
ATOM 1740 O O . HIS A 1 215 ? 23.207 4.255 -16.834 1.00 29.17 215 HIS A O 1
ATOM 1746 N N . TYR A 1 216 ? 23.927 6.371 -16.758 1.00 33.31 216 TYR A N 1
ATOM 1747 C CA . TYR A 1 216 ? 22.701 7.020 -16.280 1.00 33.31 216 TYR A CA 1
ATOM 1748 C C . TYR A 1 216 ? 22.836 8.520 -16.549 1.00 33.31 216 TYR A C 1
ATOM 1750 O O . TYR A 1 216 ? 23.801 9.154 -16.124 1.00 33.31 216 TYR A O 1
ATOM 1758 N N . ARG A 1 217 ? 21.897 9.085 -17.314 1.00 34.78 217 ARG A N 1
ATOM 1759 C CA . ARG A 1 217 ? 21.877 10.508 -17.660 1.00 34.78 217 ARG A CA 1
ATOM 1760 C C . ARG A 1 217 ? 20.909 11.220 -16.726 1.00 34.78 217 ARG A C 1
ATOM 1762 O O . ARG A 1 217 ? 19.697 11.073 -16.851 1.00 34.78 217 ARG A O 1
ATOM 1769 N N . LEU A 1 218 ? 21.457 12.032 -15.825 1.00 33.44 218 LEU A N 1
ATOM 1770 C CA . LEU A 1 218 ? 20.674 12.970 -15.029 1.00 33.44 218 LEU A CA 1
ATOM 1771 C C . LEU A 1 218 ? 19.918 13.922 -15.964 1.00 33.44 218 LEU A C 1
ATOM 1773 O O . LEU A 1 218 ? 20.517 14.684 -16.726 1.00 33.44 218 LEU A O 1
ATOM 1777 N N . SER A 1 219 ? 18.592 13.870 -15.894 1.00 32.19 219 SER A N 1
ATOM 1778 C CA . SER A 1 219 ? 17.706 14.820 -16.559 1.00 32.19 219 SER A CA 1
ATOM 1779 C C . SER A 1 219 ? 17.264 15.846 -15.524 1.00 32.19 219 SER A C 1
ATOM 1781 O O . SER A 1 219 ? 16.637 15.503 -14.524 1.00 32.19 219 SER A O 1
ATOM 1783 N N . LYS A 1 220 ? 17.629 17.113 -15.728 1.00 35.44 220 LYS A N 1
ATOM 1784 C CA . LYS A 1 220 ? 17.263 18.209 -14.826 1.00 35.44 220 LYS A CA 1
ATOM 1785 C C . LYS A 1 220 ? 15.750 18.440 -14.911 1.00 35.44 220 LYS A C 1
ATOM 1787 O O . LYS A 1 220 ? 15.279 19.052 -15.861 1.00 35.44 220 LYS A O 1
ATOM 1792 N N . LEU A 1 221 ? 15.001 17.943 -13.925 1.00 35.25 221 LEU A N 1
ATOM 1793 C CA . LEU A 1 221 ? 13.533 18.029 -13.882 1.00 35.25 221 LEU A CA 1
ATOM 1794 C C . LEU A 1 221 ? 13.020 19.477 -13.725 1.00 35.25 221 LEU A C 1
ATOM 1796 O O . LEU A 1 221 ? 11.911 19.785 -14.153 1.00 35.25 221 LEU A O 1
ATOM 1800 N N . LYS A 1 222 ? 13.823 20.377 -13.132 1.00 30.56 222 LYS A N 1
ATOM 1801 C CA . LYS A 1 222 ? 13.549 21.822 -13.021 1.00 30.56 222 LYS A CA 1
ATOM 1802 C C . LYS A 1 222 ? 14.843 22.598 -12.717 1.00 30.56 222 LYS A C 1
ATOM 1804 O O . LYS A 1 222 ? 15.662 22.142 -11.924 1.00 30.56 222 LYS A O 1
ATOM 1809 N N . GLN A 1 223 ? 15.025 23.776 -13.316 1.00 37.72 223 GLN A N 1
ATOM 1810 C CA . GLN A 1 223 ? 16.024 24.776 -12.909 1.00 37.72 223 GLN A CA 1
ATOM 1811 C C . GLN A 1 223 ? 15.279 26.039 -12.487 1.00 37.72 223 GLN A C 1
ATOM 1813 O O . GLN A 1 223 ? 14.433 26.522 -13.236 1.00 37.72 223 GLN A O 1
ATOM 1818 N N . GLN A 1 224 ? 15.571 26.558 -11.300 1.00 36.69 224 GLN A N 1
ATOM 1819 C CA . GLN A 1 224 ? 14.991 27.804 -10.814 1.00 36.69 224 GLN A CA 1
ATOM 1820 C C . GLN A 1 224 ? 16.133 28.647 -10.254 1.00 36.69 224 GLN A C 1
ATOM 1822 O O . GLN A 1 224 ? 16.763 28.258 -9.275 1.00 36.69 224 GLN A O 1
ATOM 1827 N N . ASP A 1 225 ? 16.431 29.763 -10.914 1.00 35.28 225 ASP A N 1
ATOM 1828 C CA . ASP A 1 225 ? 17.406 30.725 -10.414 1.00 35.28 225 ASP A CA 1
ATOM 1829 C C . ASP A 1 225 ? 16.725 31.543 -9.315 1.00 35.28 225 ASP A C 1
ATOM 1831 O O . ASP A 1 225 ? 15.915 32.432 -9.586 1.00 35.28 225 ASP A O 1
ATOM 1835 N N . LEU A 1 226 ? 17.006 31.203 -8.057 1.00 35.16 226 LEU A N 1
ATOM 1836 C CA . LEU A 1 226 ? 16.606 32.015 -6.914 1.00 35.16 226 LEU A CA 1
ATOM 1837 C C . LEU A 1 226 ? 17.490 33.263 -6.901 1.00 35.16 226 LEU A C 1
ATOM 1839 O O . LEU A 1 226 ? 18.577 33.269 -6.327 1.00 35.16 226 LEU A O 1
ATOM 1843 N N . LYS A 1 227 ? 17.038 34.325 -7.570 1.00 40.81 227 LYS A N 1
ATOM 1844 C CA . LYS A 1 227 ? 17.607 35.653 -7.352 1.00 40.81 227 LYS A CA 1
ATOM 1845 C C . LYS A 1 227 ? 17.180 36.113 -5.965 1.00 40.81 227 LYS A C 1
ATOM 1847 O O . LYS A 1 227 ? 16.007 36.403 -5.741 1.00 40.81 227 LYS A O 1
ATOM 1852 N N . LEU A 1 228 ? 18.136 36.160 -5.044 1.00 38.78 228 LEU A N 1
ATOM 1853 C CA . LEU A 1 228 ? 17.997 36.958 -3.835 1.00 38.78 228 LEU A CA 1
ATOM 1854 C C . LEU A 1 228 ? 17.841 38.411 -4.296 1.00 38.78 228 LEU A C 1
ATOM 1856 O O . LEU A 1 228 ? 18.742 38.968 -4.920 1.00 38.78 228 LEU A O 1
ATOM 1860 N N . ASN A 1 229 ? 16.662 38.987 -4.075 1.00 39.59 229 ASN A N 1
ATOM 1861 C CA . ASN A 1 229 ? 16.463 40.420 -4.240 1.00 39.59 229 ASN A CA 1
ATOM 1862 C C . ASN A 1 229 ? 17.244 41.107 -3.117 1.00 39.59 229 ASN A C 1
ATOM 1864 O O . ASN A 1 229 ? 16.745 41.214 -2.001 1.00 39.59 229 ASN A O 1
ATOM 1868 N N . GLU A 1 230 ? 18.470 41.540 -3.401 1.00 44.03 230 GLU A N 1
ATOM 1869 C CA . GLU A 1 230 ? 19.239 42.376 -2.470 1.00 44.03 230 GLU A CA 1
ATOM 1870 C C . GLU A 1 230 ? 18.740 43.833 -2.433 1.00 44.03 230 GLU A C 1
ATOM 1872 O O . GLU A 1 230 ? 19.154 44.574 -1.555 1.00 44.03 230 GLU A O 1
ATOM 1877 N N . ASP A 1 231 ? 17.774 44.221 -3.278 1.00 44.69 231 ASP A N 1
ATOM 1878 C CA . ASP A 1 231 ? 17.249 45.595 -3.340 1.00 44.69 231 ASP A CA 1
ATOM 1879 C C . ASP A 1 231 ? 15.716 45.658 -3.520 1.00 44.69 231 ASP A C 1
ATOM 1881 O O . ASP A 1 231 ? 15.209 46.172 -4.517 1.00 44.69 231 ASP A O 1
ATOM 1885 N N . ALA A 1 232 ? 14.942 45.141 -2.561 1.00 38.34 232 ALA A N 1
ATOM 1886 C CA . ALA A 1 232 ? 13.500 45.403 -2.500 1.00 38.34 232 ALA A CA 1
ATOM 1887 C C . ALA A 1 232 ? 13.132 46.107 -1.184 1.00 38.34 232 ALA A C 1
ATOM 1889 O O . ALA A 1 232 ? 13.045 45.486 -0.126 1.00 38.34 232 ALA A O 1
ATOM 1890 N N . GLU A 1 233 ? 12.915 47.423 -1.256 1.00 41.41 233 GLU A N 1
ATOM 1891 C CA . GLU A 1 233 ? 12.255 48.194 -0.201 1.00 41.41 233 GLU A CA 1
ATOM 1892 C C . GLU A 1 233 ? 10.811 47.694 -0.030 1.00 41.41 233 GLU A C 1
ATOM 1894 O O . GLU A 1 233 ? 9.962 47.919 -0.890 1.00 41.41 233 GLU A O 1
ATOM 1899 N N . GLY A 1 234 ? 10.533 47.021 1.089 1.00 42.78 234 GLY A N 1
ATOM 1900 C CA . GLY A 1 234 ? 9.175 46.650 1.492 1.00 42.78 234 GLY A CA 1
ATOM 1901 C C . GLY A 1 234 ? 9.101 45.261 2.117 1.00 42.78 234 GLY A C 1
ATOM 1902 O O . GLY A 1 234 ? 8.999 44.261 1.415 1.00 42.78 234 GLY A O 1
ATOM 1903 N N . TYR A 1 235 ? 9.118 45.196 3.450 1.00 39.72 235 TYR A N 1
ATOM 1904 C CA . TYR A 1 235 ? 8.823 43.975 4.207 1.00 39.72 235 TYR A CA 1
ATOM 1905 C C . TYR A 1 235 ? 7.309 43.803 4.384 1.00 39.72 235 TYR A C 1
ATOM 1907 O O . TYR A 1 235 ? 6.811 43.863 5.508 1.00 39.72 235 TYR A O 1
ATOM 1915 N N . ASP A 1 236 ? 6.578 43.579 3.295 1.00 39.44 236 ASP A N 1
ATOM 1916 C CA . ASP A 1 236 ? 5.220 43.046 3.401 1.00 39.44 236 ASP A CA 1
ATOM 1917 C C . ASP A 1 236 ? 5.275 41.522 3.265 1.00 39.44 236 ASP A C 1
ATOM 1919 O O . ASP A 1 236 ? 5.752 40.969 2.274 1.00 39.44 236 ASP A O 1
ATOM 1923 N N . LEU A 1 237 ? 4.824 40.830 4.313 1.00 38.25 237 LEU A N 1
ATOM 1924 C CA . LEU A 1 237 ? 4.671 39.380 4.307 1.00 38.25 237 LEU A CA 1
ATOM 1925 C C . LEU A 1 237 ? 3.492 39.015 3.403 1.00 38.25 237 LEU A C 1
ATOM 1927 O O . LEU A 1 237 ? 2.344 39.334 3.722 1.00 38.25 237 LEU A O 1
ATOM 1931 N N . GLU A 1 238 ? 3.758 38.296 2.314 1.00 39.38 238 GLU A N 1
ATOM 1932 C CA . GLU A 1 238 ? 2.692 37.619 1.579 1.00 39.38 238 GLU A CA 1
ATOM 1933 C C . GLU A 1 238 ? 2.060 36.542 2.481 1.00 39.38 238 GLU A C 1
ATOM 1935 O O . GLU A 1 238 ? 2.781 35.734 3.083 1.00 39.38 238 GLU A O 1
ATOM 1940 N N . PRO A 1 239 ? 0.720 36.508 2.619 1.00 35.34 239 PRO A N 1
ATOM 1941 C CA . PRO A 1 239 ? 0.049 35.454 3.363 1.00 35.34 239 PRO A CA 1
ATOM 1942 C C . PRO A 1 239 ? 0.379 34.103 2.729 1.00 35.34 239 PRO A C 1
ATOM 1944 O O . PRO A 1 239 ? 0.120 33.889 1.547 1.00 35.34 239 PRO A O 1
ATOM 1947 N N . GLY A 1 240 ? 0.958 33.199 3.522 1.00 33.75 240 GLY A N 1
ATOM 1948 C CA . GLY A 1 240 ? 1.404 31.895 3.047 1.00 33.75 240 GLY A CA 1
ATOM 1949 C C . GLY A 1 240 ? 0.300 31.131 2.316 1.00 33.75 240 GLY A C 1
ATOM 1950 O O . GLY A 1 240 ? -0.799 30.947 2.843 1.00 33.75 240 GLY A O 1
ATOM 1951 N N . GLU A 1 241 ? 0.621 30.645 1.116 1.00 32.19 241 GLU A N 1
ATOM 1952 C CA . GLU A 1 241 ? -0.209 29.719 0.345 1.00 32.19 241 GLU A CA 1
ATOM 1953 C C . GLU A 1 241 ? -0.254 28.342 1.026 1.00 32.19 241 GLU A C 1
ATOM 1955 O O . GLU A 1 241 ? 0.366 27.365 0.612 1.00 32.19 241 GLU A O 1
ATOM 1960 N N . GLY A 1 242 ? -1.017 28.257 2.110 1.00 37.59 242 GLY A N 1
ATOM 1961 C CA . GLY A 1 242 ? -1.499 27.011 2.677 1.00 37.59 242 GLY A CA 1
ATOM 1962 C C . GLY A 1 242 ? -2.922 26.743 2.209 1.00 37.59 242 GLY A C 1
ATOM 1963 O O . GLY A 1 242 ? -3.843 26.979 2.978 1.00 37.59 242 GLY A O 1
ATOM 1964 N N . ALA A 1 243 ? -3.099 26.286 0.964 1.00 28.72 243 ALA A N 1
ATOM 1965 C CA . ALA A 1 243 ? -4.215 25.446 0.494 1.00 28.72 243 ALA A CA 1
ATOM 1966 C C . ALA A 1 243 ? -4.223 25.370 -1.044 1.00 28.72 243 ALA A C 1
ATOM 1968 O O . ALA A 1 243 ? -4.489 26.358 -1.714 1.00 28.72 243 ALA A O 1
ATOM 1969 N N . GLY A 1 244 ? -3.999 24.174 -1.599 1.00 31.67 244 GLY A N 1
ATOM 1970 C CA . GLY A 1 244 ? -4.487 23.791 -2.930 1.00 31.67 244 GLY A CA 1
ATOM 1971 C C . GLY A 1 244 ? -4.104 24.695 -4.109 1.00 31.67 244 GLY A C 1
ATOM 1972 O O . GLY A 1 244 ? -4.978 25.284 -4.732 1.00 31.67 244 GLY A O 1
ATOM 1973 N N . SER A 1 245 ? -2.833 24.704 -4.513 1.00 30.48 245 SER A N 1
ATOM 1974 C CA . SER A 1 245 ? -2.394 25.292 -5.793 1.00 30.48 245 SER A CA 1
ATOM 1975 C C . SER A 1 245 ? -2.487 24.314 -6.976 1.00 30.48 245 SER A C 1
ATOM 1977 O O . SER A 1 245 ? -1.740 24.415 -7.953 1.00 30.48 245 SER A O 1
ATOM 1979 N N . ALA A 1 246 ? -3.420 23.356 -6.928 1.00 34.53 246 ALA A N 1
ATOM 1980 C CA . ALA A 1 246 ? -3.732 22.538 -8.092 1.00 34.53 246 ALA A CA 1
ATOM 1981 C C . ALA A 1 246 ? -4.380 23.439 -9.152 1.00 34.53 246 ALA A C 1
ATOM 1983 O O . ALA A 1 246 ? -5.587 23.673 -9.144 1.00 34.53 246 ALA A O 1
ATOM 1984 N N . LYS A 1 247 ? -3.567 23.972 -10.072 1.00 36.44 247 LYS A N 1
ATOM 1985 C CA . LYS A 1 247 ? -4.091 24.510 -11.326 1.00 36.44 247 LYS A CA 1
ATOM 1986 C C . LYS A 1 247 ? -4.906 23.400 -11.979 1.00 36.44 247 LYS A C 1
ATOM 1988 O O . LYS A 1 247 ? -4.403 22.285 -12.124 1.00 36.44 247 LYS A O 1
ATOM 1993 N N . ALA A 1 248 ? -6.144 23.706 -12.359 1.00 35.28 248 ALA A N 1
ATOM 1994 C CA . ALA A 1 248 ? -6.937 22.817 -13.190 1.00 35.28 248 ALA A CA 1
ATOM 1995 C C . ALA A 1 248 ? -6.126 22.518 -14.459 1.00 35.28 248 ALA A C 1
ATOM 1997 O O . ALA A 1 248 ? -5.903 23.411 -15.278 1.00 35.28 248 ALA A O 1
ATOM 1998 N N . LYS A 1 249 ? -5.611 21.289 -14.572 1.00 40.88 249 LYS A N 1
ATOM 1999 C CA . LYS A 1 249 ? -5.069 20.788 -15.834 1.00 40.88 249 LYS A CA 1
ATOM 2000 C C . LYS A 1 249 ? -6.242 20.597 -16.785 1.00 40.88 249 LYS A C 1
ATOM 2002 O O . LYS A 1 249 ? -7.341 20.255 -16.345 1.00 40.88 249 LYS A O 1
ATOM 2007 N N . ASP A 1 250 ? -6.019 20.838 -18.071 1.00 49.41 250 ASP A N 1
ATOM 2008 C CA . ASP A 1 250 ? -7.020 20.519 -19.085 1.00 49.41 250 ASP A CA 1
ATOM 2009 C C . ASP A 1 250 ? -7.430 19.036 -18.925 1.00 49.41 250 ASP A C 1
ATOM 2011 O O . ASP A 1 250 ? -6.549 18.190 -18.732 1.00 49.41 250 ASP A O 1
ATOM 2015 N N . PRO A 1 251 ? -8.728 18.680 -18.978 1.00 45.44 251 PRO A N 1
ATOM 2016 C CA . PRO A 1 251 ? -9.176 17.294 -18.837 1.00 45.44 251 PRO A CA 1
ATOM 2017 C C . PRO A 1 251 ? -8.451 16.308 -19.767 1.00 45.44 251 PRO A C 1
ATOM 2019 O O . PRO A 1 251 ? -8.270 15.143 -19.413 1.00 45.44 251 PRO A O 1
ATOM 2022 N N . LYS A 1 252 ? -7.997 16.765 -20.943 1.00 48.78 252 LYS A N 1
ATOM 2023 C CA . LYS A 1 252 ? -7.185 15.968 -21.871 1.00 48.78 252 LYS A CA 1
ATOM 2024 C C . LYS A 1 252 ? -5.764 15.761 -21.360 1.00 48.78 252 LYS A C 1
ATOM 2026 O O . LYS A 1 252 ? -5.255 14.651 -21.459 1.00 48.78 252 LYS A O 1
ATOM 2031 N N . GLU A 1 253 ? -5.137 16.784 -20.786 1.00 50.88 253 GLU A N 1
ATOM 2032 C CA . GLU A 1 253 ? -3.804 16.665 -20.182 1.00 50.88 253 GLU A CA 1
ATOM 2033 C C . GLU A 1 253 ? -3.822 15.776 -18.937 1.00 50.88 253 GLU A C 1
ATOM 2035 O O . GLU A 1 253 ? -2.887 15.005 -18.716 1.00 50.88 253 GLU A O 1
ATOM 2040 N N . GLU A 1 254 ? -4.884 15.838 -18.129 1.00 57.06 254 GLU A N 1
ATOM 2041 C CA . GLU A 1 254 ? -5.056 14.943 -16.984 1.00 57.06 254 GLU A CA 1
ATOM 2042 C C . GLU A 1 254 ? -5.257 13.491 -17.439 1.00 57.06 254 GLU A C 1
ATOM 2044 O O . GLU A 1 254 ? -4.620 12.577 -16.909 1.00 57.06 254 GLU A O 1
ATOM 2049 N N . PHE A 1 255 ? -6.090 13.273 -18.460 1.00 57.22 255 PHE A N 1
ATOM 2050 C CA . PHE A 1 255 ? -6.305 11.955 -19.052 1.00 57.22 255 PHE A CA 1
ATOM 2051 C C . PHE A 1 255 ? -5.015 11.372 -19.645 1.00 57.22 255 PHE A C 1
ATOM 2053 O O . PHE A 1 255 ? -4.662 10.235 -19.333 1.00 57.22 255 PHE A O 1
ATOM 2060 N N . LEU A 1 256 ? -4.269 12.165 -20.419 1.00 57.16 256 LEU A N 1
ATOM 2061 C CA . LEU A 1 256 ? -2.971 11.772 -20.972 1.00 57.16 256 LEU A CA 1
ATOM 2062 C C . LEU A 1 256 ? -1.944 11.501 -19.869 1.00 57.16 256 LEU A C 1
ATOM 2064 O O . LEU A 1 256 ? -1.247 10.496 -19.937 1.00 57.16 256 LEU A O 1
ATOM 2068 N N . SER A 1 257 ? -1.902 12.320 -18.813 1.00 62.62 257 SER A N 1
ATOM 2069 C CA . SER A 1 257 ? -1.012 12.089 -17.664 1.00 62.62 257 SER A CA 1
ATOM 2070 C C . SER A 1 257 ? -1.302 10.741 -16.995 1.00 62.62 257 SER A C 1
ATOM 2072 O O . SER A 1 257 ? -0.379 9.990 -16.696 1.00 62.62 257 SER A O 1
ATOM 2074 N N . ARG A 1 258 ? -2.585 10.398 -16.804 1.00 66.25 258 ARG A N 1
ATOM 2075 C CA . ARG A 1 258 ? -2.996 9.101 -16.239 1.00 66.25 258 ARG A CA 1
ATOM 2076 C C . ARG A 1 258 ? -2.664 7.932 -17.167 1.00 66.25 258 ARG A C 1
ATOM 2078 O O . ARG A 1 258 ? -2.320 6.859 -16.676 1.00 66.25 258 ARG A O 1
ATOM 2085 N N . ILE A 1 259 ? -2.775 8.121 -18.483 1.00 68.50 259 ILE A N 1
ATOM 2086 C CA . ILE A 1 259 ? -2.363 7.116 -19.472 1.00 68.50 259 ILE A CA 1
ATOM 2087 C C . ILE A 1 259 ? -0.854 6.900 -19.405 1.00 68.50 259 ILE A C 1
ATOM 2089 O O . ILE A 1 259 ? -0.435 5.756 -19.297 1.00 68.50 259 ILE A O 1
ATOM 2093 N N . ILE A 1 260 ? -0.057 7.970 -19.401 1.00 61.66 260 ILE A N 1
ATOM 2094 C CA . ILE A 1 260 ? 1.407 7.894 -19.317 1.00 61.66 260 ILE A CA 1
ATOM 2095 C C . ILE A 1 260 ? 1.824 7.166 -18.040 1.00 61.66 260 ILE A C 1
ATOM 2097 O O . ILE A 1 260 ? 2.580 6.209 -18.118 1.00 61.66 260 ILE A O 1
ATOM 2101 N N . SER A 1 261 ? 1.262 7.516 -16.876 1.00 65.88 261 SER A N 1
ATOM 2102 C CA . SER A 1 261 ? 1.573 6.801 -15.630 1.00 65.88 261 SER A CA 1
ATOM 2103 C C . SER A 1 261 ? 1.277 5.301 -15.724 1.00 65.88 261 SER A C 1
ATOM 2105 O O . SER A 1 261 ? 2.101 4.495 -15.311 1.00 65.88 261 SER A O 1
ATOM 2107 N N . ARG A 1 262 ? 0.144 4.914 -16.324 1.00 64.38 262 ARG A N 1
ATOM 2108 C CA . ARG A 1 262 ? -0.208 3.498 -16.519 1.00 64.38 262 ARG A CA 1
ATOM 2109 C C . ARG A 1 262 ? 0.677 2.796 -17.546 1.00 64.38 262 ARG A C 1
ATOM 2111 O O . ARG A 1 262 ? 0.990 1.627 -17.367 1.00 64.38 262 ARG A O 1
ATOM 2118 N N . LEU A 1 263 ? 1.076 3.477 -18.618 1.00 57.25 263 LEU A N 1
ATOM 2119 C CA . LEU A 1 263 ? 2.017 2.924 -19.592 1.00 57.25 263 LEU A CA 1
ATOM 2120 C C . LEU A 1 263 ? 3.391 2.714 -18.942 1.00 57.25 263 LEU A C 1
ATOM 2122 O O . LEU A 1 263 ? 3.982 1.655 -19.117 1.00 57.25 263 LEU A O 1
ATOM 2126 N N . ASN A 1 264 ? 3.840 3.650 -18.109 1.00 59.19 264 ASN A N 1
ATOM 2127 C CA . ASN A 1 264 ? 5.115 3.567 -17.393 1.00 59.19 264 ASN A CA 1
ATOM 2128 C C . ASN A 1 264 ? 5.120 2.461 -16.318 1.00 59.19 264 ASN A C 1
ATOM 2130 O O . ASN A 1 264 ? 6.181 1.979 -15.938 1.00 59.19 264 ASN A O 1
ATOM 2134 N N . GLU A 1 265 ? 3.950 2.032 -15.833 1.00 66.31 265 GLU A N 1
ATOM 2135 C CA . GLU A 1 265 ? 3.805 0.850 -14.967 1.00 66.31 265 GLU A CA 1
ATOM 2136 C C . GLU A 1 265 ? 3.884 -0.474 -15.749 1.00 66.31 265 GLU A C 1
ATOM 2138 O O . GLU A 1 265 ? 4.301 -1.492 -15.197 1.00 66.31 265 GLU A O 1
ATOM 2143 N N . ILE A 1 266 ? 3.476 -0.474 -17.023 1.00 60.78 266 ILE A N 1
ATOM 2144 C CA . ILE A 1 266 ? 3.425 -1.668 -17.882 1.00 60.78 266 ILE A CA 1
ATOM 2145 C C . ILE A 1 266 ? 4.762 -1.900 -18.604 1.00 60.78 266 ILE A C 1
ATOM 2147 O O . ILE A 1 266 ? 5.163 -3.048 -18.800 1.00 60.78 266 ILE A O 1
ATOM 2151 N N . PHE A 1 267 ? 5.457 -0.831 -18.996 1.00 57.34 267 PHE A N 1
ATOM 2152 C CA . PHE A 1 267 ? 6.691 -0.883 -19.779 1.00 57.34 267 PHE A CA 1
ATOM 2153 C C . PHE A 1 267 ? 7.911 -0.472 -18.941 1.00 57.34 267 PHE A C 1
ATOM 2155 O O . PHE A 1 267 ? 7.893 0.545 -18.252 1.00 57.34 267 PHE A O 1
ATOM 2162 N N . LEU A 1 268 ? 9.007 -1.232 -19.039 1.00 56.28 268 LEU A N 1
ATOM 2163 C CA . LEU A 1 268 ? 10.310 -0.834 -18.492 1.00 56.28 268 LEU A CA 1
ATOM 2164 C C . LEU A 1 268 ? 10.895 0.280 -19.379 1.00 56.28 268 LEU A C 1
ATOM 2166 O O . LEU A 1 268 ? 11.122 0.071 -20.568 1.00 56.28 268 LEU A O 1
ATOM 2170 N N . MET A 1 269 ? 11.104 1.472 -18.816 1.00 53.66 269 MET A N 1
ATOM 2171 C CA . MET A 1 269 ? 11.412 2.710 -19.559 1.00 53.66 269 MET A CA 1
ATOM 2172 C C . MET A 1 269 ? 12.874 2.856 -20.009 1.00 53.66 269 MET A C 1
ATOM 2174 O O . MET A 1 269 ? 13.244 3.900 -20.538 1.00 53.66 269 MET A O 1
ATOM 2178 N N . ASP A 1 270 ? 13.715 1.841 -19.807 1.00 49.16 270 ASP A N 1
ATOM 2179 C CA . ASP A 1 270 ? 15.174 1.958 -19.941 1.00 49.16 270 ASP A CA 1
ATOM 2180 C C . ASP A 1 270 ? 15.642 2.376 -21.357 1.00 49.16 270 ASP A C 1
ATOM 2182 O O . ASP A 1 270 ? 16.740 2.915 -21.502 1.00 49.16 270 ASP A O 1
ATOM 2186 N N . GLU A 1 271 ? 14.794 2.211 -22.386 1.00 51.84 271 GLU A N 1
ATOM 2187 C CA . GLU A 1 271 ? 15.057 2.612 -23.783 1.00 51.84 271 GLU A CA 1
ATOM 2188 C C . GLU A 1 271 ? 13.929 3.432 -24.449 1.00 51.84 271 GLU A C 1
ATOM 2190 O O . GLU A 1 271 ? 14.002 3.721 -25.644 1.00 51.84 271 GLU A O 1
ATOM 2195 N N . LEU A 1 272 ? 12.878 3.817 -23.716 1.00 63.38 272 LEU A N 1
ATOM 2196 C CA . LEU A 1 272 ? 11.688 4.475 -24.278 1.00 63.38 272 LEU A CA 1
ATOM 2197 C C . LEU A 1 272 ? 11.443 5.821 -23.592 1.00 63.38 272 LEU A C 1
ATOM 2199 O O . LEU A 1 272 ? 11.614 5.948 -22.386 1.00 63.38 272 LEU A O 1
ATOM 2203 N N . THR A 1 273 ? 11.023 6.842 -24.338 1.00 73.75 273 THR A N 1
ATOM 2204 C CA . THR A 1 273 ? 10.522 8.094 -23.750 1.00 73.75 273 THR A CA 1
ATOM 2205 C C . THR A 1 273 ? 9.009 8.029 -23.531 1.00 73.75 273 THR A C 1
ATOM 2207 O O . THR A 1 273 ? 8.309 7.266 -24.198 1.00 73.75 273 THR A O 1
ATOM 2210 N N . ASP A 1 274 ? 8.466 8.894 -22.664 1.00 67.50 274 ASP A N 1
ATOM 2211 C CA . ASP A 1 274 ? 7.007 9.058 -22.520 1.00 67.50 274 ASP A CA 1
ATOM 2212 C C . ASP A 1 274 ? 6.334 9.318 -23.881 1.00 67.50 274 ASP A C 1
ATOM 2214 O O . ASP A 1 274 ? 5.237 8.833 -24.158 1.00 67.50 274 ASP A O 1
ATOM 2218 N N . LYS A 1 275 ? 7.013 10.056 -24.770 1.00 75.56 275 LYS A N 1
ATOM 2219 C CA . LYS A 1 275 ? 6.520 10.346 -26.119 1.00 75.56 275 LYS A CA 1
ATOM 2220 C C . LYS A 1 275 ? 6.516 9.101 -27.006 1.00 75.56 275 LYS A C 1
ATOM 2222 O O . LYS A 1 275 ? 5.588 8.940 -27.793 1.00 75.56 275 LYS A O 1
ATOM 2227 N N . ASP A 1 276 ? 7.499 8.217 -26.863 1.00 73.44 276 ASP A N 1
ATOM 2228 C CA . ASP A 1 276 ? 7.542 6.948 -27.597 1.00 73.44 276 ASP A CA 1
ATOM 2229 C C . ASP A 1 276 ? 6.393 6.031 -27.172 1.00 73.44 276 ASP A C 1
ATOM 2231 O O . ASP A 1 276 ? 5.707 5.473 -28.028 1.00 73.44 276 ASP A O 1
ATOM 2235 N N . LEU A 1 277 ? 6.105 5.959 -25.869 1.00 74.44 277 LEU A N 1
ATOM 2236 C CA . LEU A 1 277 ? 4.972 5.194 -25.344 1.00 74.44 277 LEU A CA 1
ATOM 2237 C C . LEU A 1 277 ? 3.623 5.749 -25.804 1.00 74.44 277 LEU A C 1
ATOM 2239 O O . LEU A 1 277 ? 2.753 4.987 -26.226 1.00 74.44 277 LEU A O 1
ATOM 2243 N N . VAL A 1 278 ? 3.445 7.071 -25.753 1.00 75.06 278 VAL A N 1
ATOM 2244 C CA . VAL A 1 278 ? 2.210 7.727 -26.207 1.00 75.06 278 VAL A CA 1
ATOM 2245 C C . VAL A 1 278 ? 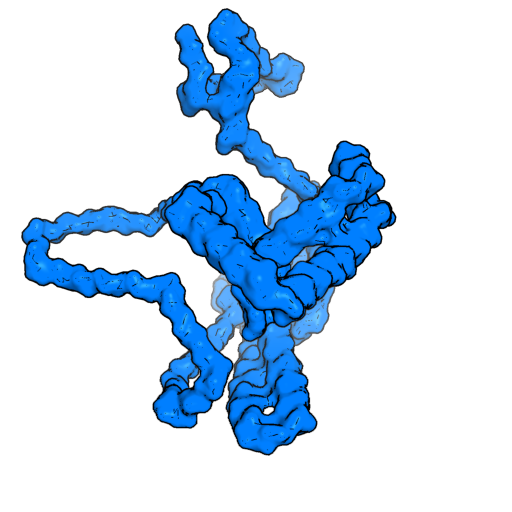2.004 7.517 -27.708 1.00 75.06 278 VAL A C 1
ATOM 2247 O O . VAL A 1 278 ? 0.915 7.128 -28.128 1.00 75.06 278 VAL A O 1
ATOM 2250 N N . ASN A 1 279 ? 3.046 7.701 -28.522 1.00 81.06 279 ASN A N 1
ATOM 2251 C CA . ASN A 1 279 ? 2.973 7.473 -29.967 1.00 81.06 279 ASN A CA 1
ATOM 2252 C C . ASN A 1 279 ? 2.673 6.005 -30.301 1.00 81.06 279 ASN A C 1
ATOM 2254 O O . ASN A 1 279 ? 1.877 5.725 -31.201 1.00 81.06 279 ASN A O 1
ATOM 2258 N N . PHE A 1 280 ? 3.275 5.066 -29.569 1.00 81.19 280 PHE A N 1
ATOM 2259 C CA . PHE A 1 280 ? 3.004 3.641 -29.728 1.00 81.19 280 PHE A CA 1
ATOM 2260 C C . PHE A 1 280 ? 1.552 3.301 -29.369 1.00 81.19 280 PHE A C 1
ATOM 2262 O O . PHE A 1 280 ? 0.857 2.663 -30.159 1.00 81.19 280 PHE A O 1
ATOM 2269 N N . ALA A 1 281 ? 1.053 3.799 -28.233 1.00 78.25 281 ALA A N 1
ATOM 2270 C CA . ALA A 1 281 ? -0.331 3.604 -27.814 1.00 78.25 281 ALA A CA 1
ATOM 2271 C C . ALA A 1 281 ? -1.333 4.167 -28.837 1.00 78.25 281 ALA A C 1
ATOM 2273 O O . ALA A 1 281 ? -2.317 3.498 -29.152 1.00 78.25 281 ALA A O 1
ATOM 2274 N N . HIS A 1 282 ? -1.067 5.351 -29.401 1.00 83.75 282 HIS A N 1
ATOM 2275 C CA . HIS A 1 282 ? -1.882 5.915 -30.481 1.00 83.75 282 HIS A CA 1
ATOM 2276 C C . HIS A 1 282 ? -1.847 5.056 -31.743 1.00 83.75 282 HIS A C 1
ATOM 2278 O O . HIS A 1 282 ? -2.899 4.753 -32.292 1.00 83.75 282 HIS A O 1
ATOM 2284 N N . THR A 1 283 ? -0.669 4.587 -32.154 1.00 86.19 283 THR A N 1
ATOM 2285 C CA . THR A 1 283 ? -0.521 3.732 -33.343 1.00 86.19 283 THR A CA 1
ATOM 2286 C C . THR A 1 283 ? -1.327 2.437 -33.209 1.00 86.19 283 THR A C 1
ATOM 2288 O O . THR A 1 283 ? -2.028 2.033 -34.138 1.00 86.19 283 THR A O 1
ATOM 2291 N N . VAL A 1 284 ? -1.262 1.789 -32.042 1.00 85.50 284 VAL A N 1
ATOM 2292 C CA . VAL A 1 284 ? -2.044 0.579 -31.759 1.00 85.50 284 VAL A CA 1
ATOM 2293 C C . VAL A 1 284 ? -3.538 0.903 -31.713 1.00 85.50 284 VAL A C 1
ATOM 2295 O O . VAL A 1 284 ? -4.326 0.189 -32.327 1.00 85.50 284 VAL A O 1
ATOM 2298 N N . ALA A 1 285 ? -3.943 1.988 -31.047 1.00 86.00 285 ALA A N 1
ATOM 2299 C CA . ALA A 1 285 ? -5.346 2.396 -30.962 1.00 86.00 285 ALA A CA 1
ATOM 2300 C C . ALA A 1 285 ? -5.954 2.708 -32.339 1.00 86.00 285 ALA A C 1
ATOM 2302 O O . ALA A 1 285 ? -7.057 2.247 -32.637 1.00 86.00 285 ALA A O 1
ATOM 2303 N N . ASP A 1 286 ? -5.224 3.423 -33.195 1.00 89.69 286 ASP A N 1
ATOM 2304 C CA . ASP A 1 286 ? -5.636 3.715 -34.566 1.00 89.69 286 ASP A CA 1
ATOM 2305 C C . ASP A 1 286 ? -5.803 2.414 -35.356 1.00 89.69 286 ASP A C 1
ATOM 2307 O O . ASP A 1 286 ? -6.820 2.219 -36.022 1.00 89.69 286 ASP A O 1
ATOM 2311 N N . LYS A 1 287 ? -4.876 1.463 -35.202 1.00 87.06 287 LYS A N 1
ATOM 2312 C CA . LYS A 1 287 ? -4.960 0.174 -35.893 1.00 87.06 287 LYS A CA 1
ATOM 2313 C C . LYS A 1 287 ? -6.115 -0.701 -35.398 1.00 87.06 287 LYS A C 1
ATOM 2315 O O . LYS A 1 287 ? -6.774 -1.353 -36.205 1.00 87.06 287 LYS A O 1
ATOM 2320 N N . VAL A 1 288 ? -6.416 -0.679 -34.099 1.00 90.12 288 VAL A N 1
ATOM 2321 C CA . VAL A 1 288 ? -7.616 -1.324 -33.535 1.00 90.12 288 VAL A CA 1
ATOM 2322 C C . VAL A 1 288 ? -8.888 -0.663 -34.063 1.00 90.12 288 VAL A C 1
ATOM 2324 O O . VAL A 1 288 ? -9.874 -1.355 -34.312 1.00 90.12 288 VAL A O 1
ATOM 2327 N N . SER A 1 289 ? -8.873 0.656 -34.280 1.00 89.25 289 SER A N 1
ATOM 2328 C CA . SER A 1 289 ? -10.040 1.395 -34.774 1.00 89.25 289 SER A CA 1
ATOM 2329 C C . SER A 1 289 ? -10.460 1.009 -36.197 1.00 89.25 289 SER A C 1
ATOM 2331 O O . SER A 1 289 ? -11.629 1.159 -36.554 1.00 89.25 289 SER A O 1
ATOM 2333 N N . GLU A 1 290 ? -9.543 0.435 -36.981 1.00 89.94 290 GLU A N 1
ATOM 2334 C CA . GLU A 1 290 ? -9.829 -0.142 -38.299 1.00 89.94 290 GLU A CA 1
ATOM 2335 C C . GLU A 1 290 ? -10.607 -1.472 -38.208 1.00 89.94 290 GLU A C 1
ATOM 2337 O O . GLU A 1 290 ? -11.188 -1.923 -39.196 1.00 89.94 290 GLU A O 1
ATOM 2342 N N . ASN A 1 291 ? -10.651 -2.116 -37.035 1.00 90.69 291 ASN A N 1
ATOM 2343 C CA . ASN A 1 291 ? -11.380 -3.364 -36.829 1.00 90.69 291 ASN A CA 1
ATOM 2344 C C . ASN A 1 291 ? -12.848 -3.087 -36.457 1.00 90.69 291 ASN A C 1
ATOM 2346 O O . ASN A 1 291 ? -13.191 -2.832 -35.300 1.00 90.69 291 ASN A O 1
ATOM 2350 N N . GLU A 1 292 ? -13.743 -3.205 -37.443 1.00 88.38 292 GLU A N 1
ATOM 2351 C CA . GLU A 1 292 ? -15.180 -2.939 -37.274 1.00 88.38 292 GLU A CA 1
ATOM 2352 C C . GLU A 1 292 ? -15.833 -3.766 -36.154 1.00 88.38 292 GLU A C 1
ATOM 2354 O O . GLU A 1 292 ? -16.718 -3.268 -35.455 1.00 88.38 292 GLU A O 1
ATOM 2359 N N . ARG A 1 293 ? -15.391 -5.013 -35.939 1.00 85.88 293 ARG A N 1
ATOM 2360 C CA . ARG A 1 293 ? -15.944 -5.882 -34.886 1.00 85.88 293 ARG A CA 1
ATOM 2361 C C . ARG A 1 293 ? -15.536 -5.406 -33.497 1.00 85.88 293 ARG A C 1
ATOM 2363 O O . ARG A 1 293 ? -16.385 -5.332 -32.610 1.00 85.88 293 ARG A O 1
ATOM 2370 N N . ALA A 1 294 ? -14.270 -5.032 -33.324 1.00 87.12 294 ALA A N 1
ATOM 2371 C CA . ALA A 1 294 ? -13.768 -4.471 -32.072 1.00 87.12 294 ALA A CA 1
ATOM 2372 C C . ALA A 1 294 ? -14.463 -3.138 -31.744 1.00 87.12 294 ALA A C 1
ATOM 2374 O O . ALA A 1 294 ? -14.898 -2.912 -30.613 1.00 87.12 294 ALA A O 1
ATOM 2375 N N . MET A 1 295 ? -14.658 -2.288 -32.755 1.00 90.50 295 MET A N 1
ATOM 2376 C CA . MET A 1 295 ? -15.354 -1.010 -32.598 1.00 90.50 295 MET A CA 1
ATOM 2377 C C . MET A 1 295 ? -16.851 -1.169 -32.324 1.00 90.50 295 MET A C 1
ATOM 2379 O O . MET A 1 295 ? -17.426 -0.363 -31.591 1.00 90.50 295 MET A O 1
ATOM 2383 N N . MET A 1 296 ? -17.494 -2.204 -32.868 1.00 85.44 296 MET A N 1
ATOM 2384 C CA . MET A 1 296 ? -18.876 -2.538 -32.528 1.00 85.44 296 MET A CA 1
ATOM 2385 C C . MET A 1 296 ? -18.989 -2.952 -31.056 1.00 85.44 296 MET A C 1
ATOM 2387 O O . MET A 1 296 ? -19.829 -2.404 -30.348 1.00 85.44 296 MET A O 1
ATOM 2391 N N . GLN A 1 297 ? -18.096 -3.824 -30.570 1.00 81.38 297 GLN A N 1
ATOM 2392 C CA . GLN A 1 297 ? -18.068 -4.253 -29.164 1.00 81.38 297 GLN A CA 1
ATOM 2393 C C . GLN A 1 297 ? -17.854 -3.081 -28.198 1.00 81.38 297 GLN A C 1
ATOM 2395 O O . GLN A 1 297 ? -18.530 -3.007 -27.177 1.00 81.38 297 GLN A O 1
ATOM 2400 N N . LEU A 1 298 ? -16.979 -2.131 -28.543 1.00 81.50 298 LEU A N 1
ATOM 2401 C CA . LEU A 1 298 ? -16.775 -0.904 -27.764 1.00 81.50 298 LEU A CA 1
ATOM 2402 C C . LEU A 1 298 ? -18.030 -0.027 -27.658 1.00 81.50 298 LEU A C 1
ATOM 2404 O O . LEU A 1 298 ? -18.203 0.678 -26.668 1.00 81.50 298 LEU A O 1
ATOM 2408 N N . ARG A 1 299 ? -18.885 -0.020 -28.689 1.00 84.00 299 ARG A N 1
ATOM 2409 C CA . ARG A 1 299 ? -20.093 0.820 -28.730 1.00 84.00 299 ARG A CA 1
ATOM 2410 C C . ARG A 1 299 ? -21.283 0.183 -28.025 1.00 84.00 299 ARG A C 1
ATOM 2412 O O . ARG A 1 299 ? -22.153 0.913 -27.559 1.00 84.00 299 ARG A O 1
ATOM 2419 N N . THR A 1 300 ? -21.360 -1.146 -28.005 1.00 83.19 300 THR A N 1
ATOM 2420 C CA . THR A 1 300 ? -22.548 -1.868 -27.528 1.00 83.19 300 THR A CA 1
ATOM 2421 C C . THR A 1 300 ? -22.388 -2.485 -26.145 1.00 83.19 300 THR A C 1
ATOM 2423 O O . THR A 1 300 ? -23.399 -2.837 -25.544 1.00 83.19 300 THR A O 1
ATOM 2426 N N . ASN A 1 301 ? -21.160 -2.628 -25.642 1.00 81.62 301 ASN A N 1
ATOM 2427 C CA . ASN A 1 301 ? -20.875 -3.383 -24.422 1.00 81.62 301 ASN A CA 1
ATOM 2428 C C . ASN A 1 301 ? -20.195 -2.511 -23.359 1.00 81.62 301 ASN A C 1
ATOM 2430 O O . ASN A 1 301 ? -19.564 -1.500 -23.674 1.00 81.62 301 ASN A O 1
ATOM 2434 N N . THR A 1 302 ? -20.275 -2.929 -22.090 1.00 83.12 302 THR A N 1
ATOM 2435 C CA . THR A 1 302 ? -19.425 -2.339 -21.043 1.00 83.12 302 THR A CA 1
ATOM 2436 C C . THR A 1 302 ? -17.957 -2.697 -21.285 1.00 83.12 302 THR A C 1
ATOM 2438 O O . THR A 1 302 ? -17.640 -3.621 -22.042 1.00 83.12 302 THR A O 1
ATOM 2441 N N . ARG A 1 303 ? -17.034 -1.985 -20.628 1.00 76.88 303 ARG A N 1
ATOM 2442 C CA . ARG A 1 303 ? -15.593 -2.232 -20.773 1.00 76.88 303 ARG A CA 1
ATOM 2443 C C . ARG A 1 303 ? -15.238 -3.682 -20.442 1.00 76.88 303 ARG A C 1
ATOM 2445 O O . ARG A 1 303 ? -14.517 -4.315 -21.202 1.00 76.88 303 ARG A O 1
ATOM 2452 N N . GLU A 1 304 ? -15.762 -4.212 -19.346 1.00 78.19 304 GLU A N 1
ATOM 2453 C CA . GLU A 1 304 ? -15.494 -5.569 -18.862 1.00 78.19 304 GLU A CA 1
ATOM 2454 C C . GLU A 1 304 ? -15.995 -6.610 -19.868 1.00 78.19 304 GLU A C 1
ATOM 2456 O O . GLU A 1 304 ? -15.298 -7.571 -20.177 1.00 78.19 304 GLU A O 1
ATOM 2461 N N . GLN A 1 305 ? -17.173 -6.379 -20.449 1.00 73.31 305 GLN A N 1
ATOM 2462 C CA . GLN A 1 305 ? -17.754 -7.249 -21.470 1.00 73.31 305 GLN A CA 1
ATOM 2463 C C . GLN A 1 305 ? -16.978 -7.194 -22.790 1.00 73.31 305 GLN A C 1
ATOM 2465 O O . GLN A 1 305 ? -16.774 -8.228 -23.421 1.00 73.31 305 GLN A O 1
ATOM 2470 N N . ALA A 1 306 ? -16.510 -6.012 -23.204 1.00 79.00 306 ALA A N 1
ATOM 2471 C CA . ALA A 1 306 ? -15.654 -5.872 -24.379 1.00 79.00 306 ALA A CA 1
ATOM 2472 C C . ALA A 1 306 ? -14.319 -6.613 -24.188 1.00 79.00 306 ALA A C 1
ATOM 2474 O O . ALA A 1 306 ? -13.872 -7.304 -25.099 1.00 79.00 306 ALA A O 1
ATOM 2475 N N . MET A 1 307 ? -13.730 -6.545 -22.989 1.00 82.81 307 MET A N 1
ATOM 2476 C CA . MET A 1 307 ? -12.472 -7.226 -22.644 1.00 82.81 307 MET A CA 1
ATOM 2477 C C . MET A 1 307 ? -12.592 -8.755 -22.558 1.00 82.81 307 MET A C 1
ATOM 2479 O O . MET A 1 307 ? -11.578 -9.439 -22.621 1.00 82.81 307 MET A O 1
ATOM 2483 N N . LEU A 1 308 ? -13.804 -9.303 -22.438 1.00 79.62 308 LEU A N 1
ATOM 2484 C CA . LEU A 1 308 ? -14.069 -10.746 -22.532 1.00 79.62 308 LEU A CA 1
ATOM 2485 C C . LEU A 1 308 ? -14.418 -11.201 -23.961 1.00 79.62 308 LEU A C 1
ATOM 2487 O O . LEU A 1 308 ? -14.559 -12.398 -24.207 1.00 79.62 308 LEU A O 1
ATOM 2491 N N . GLY A 1 309 ? -14.607 -10.249 -24.878 1.00 79.44 309 GLY A N 1
ATOM 2492 C CA . GLY A 1 309 ? -14.957 -10.482 -26.275 1.00 79.44 309 GLY A CA 1
ATOM 2493 C C . GLY A 1 309 ? -13.740 -10.594 -27.195 1.00 79.44 309 GLY A C 1
ATOM 2494 O O . GLY A 1 309 ? -12.677 -11.069 -26.810 1.00 79.44 309 GLY A O 1
ATOM 2495 N N . ASP A 1 310 ? -13.893 -10.118 -28.432 1.00 83.62 310 ASP A N 1
ATOM 2496 C CA . ASP A 1 310 ? -12.830 -10.150 -29.451 1.00 83.62 310 ASP A CA 1
ATOM 2497 C C . ASP A 1 310 ? -11.889 -8.938 -29.357 1.00 83.62 310 ASP A C 1
ATOM 2499 O O . ASP A 1 310 ? -10.883 -8.875 -30.065 1.00 83.62 310 ASP A O 1
ATOM 2503 N N . PHE A 1 311 ? -12.196 -7.965 -28.493 1.00 87.56 311 PHE A N 1
ATOM 2504 C CA . PHE A 1 311 ? -11.407 -6.747 -28.340 1.00 87.56 311 PHE A CA 1
ATOM 2505 C C . PHE A 1 311 ? -9.932 -7.013 -27.980 1.00 87.56 311 PHE A C 1
ATOM 2507 O O . PHE A 1 311 ? -9.076 -6.442 -28.655 1.00 87.56 311 PHE A O 1
ATOM 2514 N N . PRO A 1 312 ? -9.580 -7.895 -27.016 1.00 88.69 312 PRO A N 1
ATOM 2515 C CA . PRO A 1 312 ? -8.174 -8.189 -26.721 1.00 88.69 312 PRO A CA 1
ATOM 2516 C C . PRO A 1 312 ? -7.434 -8.773 -27.925 1.00 88.69 312 PRO A C 1
ATOM 2518 O O . PRO A 1 312 ? -6.325 -8.354 -28.233 1.00 88.69 312 PRO A O 1
ATOM 2521 N N . ARG A 1 313 ? -8.085 -9.669 -28.676 1.00 86.31 313 ARG A N 1
ATOM 2522 C CA . ARG A 1 313 ? -7.499 -10.262 -29.882 1.00 86.31 313 ARG A CA 1
ATOM 2523 C C . ARG A 1 313 ? -7.259 -9.218 -30.973 1.00 86.31 313 ARG A C 1
ATOM 2525 O O . ARG A 1 313 ? -6.231 -9.253 -31.636 1.00 86.31 313 ARG A O 1
ATOM 2532 N N . ALA A 1 314 ? -8.178 -8.268 -31.136 1.00 89.69 314 ALA A N 1
ATOM 2533 C CA . ALA A 1 314 ? -7.991 -7.156 -32.063 1.00 89.69 314 ALA A CA 1
ATOM 2534 C C . ALA A 1 314 ? -6.819 -6.246 -31.659 1.00 89.69 314 ALA A C 1
ATOM 2536 O O . ALA A 1 314 ? -6.137 -5.719 -32.535 1.00 89.69 314 ALA A O 1
ATOM 2537 N N . VAL A 1 315 ? -6.571 -6.077 -30.354 1.00 88.62 315 VAL A N 1
ATOM 2538 C CA . VAL A 1 315 ? -5.391 -5.368 -29.837 1.00 88.62 315 VAL A CA 1
ATOM 2539 C C . VAL A 1 315 ? -4.111 -6.146 -30.148 1.00 88.62 315 VAL A C 1
ATOM 2541 O O . VAL A 1 315 ? -3.175 -5.549 -30.673 1.00 88.62 315 VAL A O 1
ATOM 2544 N N . ASP A 1 316 ? -4.076 -7.459 -29.909 1.00 84.31 316 ASP A N 1
ATOM 2545 C CA . ASP A 1 316 ? -2.915 -8.303 -30.232 1.00 84.31 316 ASP A CA 1
ATOM 2546 C C . ASP A 1 316 ? -2.575 -8.248 -31.732 1.00 84.31 316 ASP A C 1
ATOM 2548 O O . ASP A 1 316 ? -1.429 -7.993 -32.116 1.00 84.31 316 ASP A O 1
ATOM 2552 N N . ASP A 1 317 ? -3.588 -8.399 -32.591 1.00 86.62 317 ASP A N 1
ATOM 2553 C CA . ASP A 1 317 ? -3.442 -8.313 -34.047 1.00 86.62 317 ASP A CA 1
ATOM 2554 C C . ASP A 1 317 ? -2.954 -6.917 -34.483 1.00 86.62 317 ASP A C 1
ATOM 2556 O O . ASP A 1 317 ? -2.132 -6.790 -35.394 1.00 86.62 317 ASP A O 1
ATOM 2560 N N . ALA A 1 318 ? -3.416 -5.855 -33.817 1.00 90.44 318 ALA A N 1
ATOM 2561 C CA . ALA A 1 318 ? -2.982 -4.485 -34.075 1.00 90.44 318 ALA A CA 1
ATOM 2562 C C . ALA A 1 318 ? -1.528 -4.231 -33.643 1.00 90.44 318 ALA A C 1
ATOM 2564 O O . ALA A 1 318 ? -0.779 -3.568 -34.368 1.00 90.44 318 ALA A O 1
ATOM 2565 N N . VAL A 1 319 ? -1.092 -4.779 -32.505 1.00 84.19 319 VAL A N 1
ATOM 2566 C CA . VAL A 1 319 ? 0.307 -4.701 -32.049 1.00 84.19 319 VAL A CA 1
ATOM 2567 C C . VAL A 1 319 ? 1.231 -5.387 -33.056 1.00 84.19 319 VAL A C 1
ATOM 2569 O O . VAL A 1 319 ? 2.224 -4.800 -33.486 1.00 84.19 319 VAL A O 1
ATOM 2572 N N . ILE A 1 320 ? 0.882 -6.593 -33.505 1.00 80.50 320 ILE A N 1
ATOM 2573 C CA . ILE A 1 320 ? 1.671 -7.323 -34.507 1.00 80.50 320 ILE A CA 1
ATOM 2574 C C . ILE A 1 320 ? 1.668 -6.573 -35.850 1.00 80.50 320 ILE A C 1
ATOM 2576 O O . ILE A 1 320 ? 2.729 -6.311 -36.424 1.00 80.50 320 ILE A O 1
ATOM 2580 N N . GLY A 1 321 ? 0.491 -6.166 -36.333 1.00 83.56 321 GLY A N 1
ATOM 2581 C CA . GLY A 1 321 ? 0.334 -5.516 -37.635 1.00 83.56 321 GLY A CA 1
ATOM 2582 C C . GLY A 1 321 ? 0.977 -4.127 -37.726 1.00 83.56 321 GLY A C 1
ATOM 2583 O O . GLY A 1 321 ? 1.496 -3.748 -38.783 1.00 83.56 321 GLY A O 1
ATOM 2584 N N . SER A 1 322 ? 0.981 -3.361 -36.631 1.00 85.38 322 SER A N 1
ATOM 2585 C CA . SER A 1 322 ? 1.671 -2.065 -36.560 1.00 85.38 322 SER A CA 1
ATOM 2586 C C . SER A 1 322 ? 3.187 -2.231 -36.675 1.00 85.38 322 SER A C 1
ATOM 2588 O O . SER A 1 322 ? 3.817 -1.542 -37.481 1.00 85.38 322 SER A O 1
ATOM 2590 N N . ASN A 1 323 ? 3.760 -3.216 -35.979 1.00 79.12 323 ASN A N 1
ATOM 2591 C CA . ASN A 1 323 ? 5.188 -3.513 -36.056 1.00 79.12 323 ASN A CA 1
ATOM 2592 C C . ASN A 1 323 ? 5.607 -3.996 -37.460 1.00 79.12 323 ASN A C 1
ATOM 2594 O O . ASN A 1 323 ? 6.621 -3.557 -38.005 1.00 79.12 323 ASN A O 1
ATOM 2598 N N . GLU A 1 324 ? 4.804 -4.851 -38.105 1.00 84.81 324 GLU A N 1
ATOM 2599 C CA . GLU A 1 324 ? 5.057 -5.277 -39.490 1.00 84.81 324 GLU A CA 1
ATOM 2600 C C . GLU A 1 324 ? 5.030 -4.105 -40.478 1.00 84.81 324 GLU A C 1
ATOM 2602 O O . GLU A 1 324 ? 5.903 -3.998 -41.350 1.00 84.81 324 GLU A O 1
ATOM 2607 N N . SER A 1 325 ? 4.058 -3.204 -40.316 1.00 84.06 325 SER A N 1
ATOM 2608 C CA . SER A 1 325 ? 3.921 -2.000 -41.138 1.00 84.06 325 SER A CA 1
ATOM 2609 C C . SER A 1 325 ? 5.127 -1.075 -40.968 1.00 84.06 325 SER A C 1
ATOM 2611 O O . SER A 1 325 ? 5.715 -0.642 -41.962 1.00 84.06 325 SER A O 1
ATOM 2613 N N . GLN A 1 326 ? 5.553 -0.836 -39.725 1.00 82.44 326 GLN A N 1
ATOM 2614 C CA . GLN A 1 326 ? 6.716 -0.010 -39.408 1.00 82.44 326 GLN A CA 1
ATOM 2615 C C . GLN A 1 326 ? 8.012 -0.616 -39.961 1.00 82.44 326 GLN A C 1
ATOM 2617 O O . GLN A 1 326 ? 8.813 0.087 -40.581 1.00 82.44 326 GLN A O 1
ATOM 2622 N N . ARG A 1 327 ? 8.199 -1.938 -39.838 1.00 81.44 327 ARG A N 1
ATOM 2623 C CA . ARG A 1 327 ? 9.354 -2.642 -40.417 1.00 81.44 327 ARG A CA 1
ATOM 2624 C C . ARG A 1 327 ? 9.392 -2.518 -41.941 1.00 81.44 327 ARG A C 1
ATOM 2626 O O . ARG A 1 327 ? 10.461 -2.301 -42.508 1.00 81.44 327 ARG A O 1
ATOM 2633 N N . ASN A 1 328 ? 8.244 -2.630 -42.610 1.00 87.38 328 ASN A N 1
ATOM 2634 C CA . ASN A 1 328 ? 8.146 -2.455 -44.060 1.00 87.38 328 ASN A CA 1
ATOM 2635 C C . ASN A 1 328 ? 8.501 -1.017 -44.478 1.00 87.38 328 ASN A C 1
ATOM 2637 O O . ASN A 1 328 ? 9.347 -0.822 -45.351 1.00 87.38 328 ASN A O 1
ATOM 2641 N N . GLN A 1 329 ? 7.924 -0.010 -43.814 1.00 85.56 329 GLN A N 1
ATOM 2642 C CA . GLN A 1 329 ? 8.240 1.402 -44.059 1.00 85.56 329 GLN A CA 1
ATOM 2643 C C . GLN A 1 329 ? 9.737 1.688 -43.878 1.00 85.56 329 GLN A C 1
ATOM 2645 O O . GLN A 1 329 ? 10.364 2.272 -44.763 1.00 85.56 329 GLN A O 1
ATOM 2650 N N . MET A 1 330 ? 10.330 1.202 -42.783 1.00 86.88 330 MET A N 1
ATOM 2651 C CA . MET A 1 330 ? 11.764 1.317 -42.515 1.00 86.88 330 MET A CA 1
ATOM 2652 C C . MET A 1 330 ? 12.596 0.699 -43.645 1.00 86.88 330 MET A C 1
ATOM 2654 O O . MET A 1 330 ? 13.491 1.351 -44.180 1.00 86.88 330 MET A O 1
ATOM 2658 N N . MET A 1 331 ? 12.276 -0.527 -44.065 1.00 88.75 331 MET A N 1
ATOM 2659 C CA . MET A 1 331 ? 12.988 -1.195 -45.158 1.00 88.75 331 MET A CA 1
ATOM 2660 C C . MET A 1 331 ? 12.894 -0.418 -46.475 1.00 88.75 331 MET A C 1
ATOM 2662 O O . MET A 1 331 ? 13.891 -0.310 -47.186 1.00 88.75 331 MET A O 1
ATOM 2666 N N . GLN A 1 332 ? 11.736 0.158 -46.811 1.00 88.00 332 GLN A N 1
ATOM 2667 C CA . GLN A 1 332 ? 11.573 0.951 -48.035 1.00 88.00 332 GLN A CA 1
ATOM 2668 C C . GLN A 1 332 ? 12.401 2.240 -48.035 1.00 88.00 332 GLN A C 1
ATOM 2670 O O . GLN A 1 332 ? 12.892 2.638 -49.091 1.00 88.00 332 GLN A O 1
ATOM 2675 N N . LEU A 1 333 ? 12.553 2.881 -46.875 1.00 88.94 333 LEU A N 1
ATOM 2676 C CA . LEU A 1 333 ? 13.376 4.080 -46.731 1.00 88.94 333 LEU A CA 1
ATOM 2677 C C . LEU A 1 333 ? 14.869 3.737 -46.763 1.00 88.94 333 LEU A C 1
ATOM 2679 O O . LEU A 1 333 ? 15.626 4.375 -47.484 1.00 88.94 333 LEU A O 1
ATOM 2683 N N . LEU A 1 334 ? 15.294 2.693 -46.047 1.00 87.25 334 LEU A N 1
ATOM 2684 C CA . LEU A 1 334 ? 16.707 2.304 -45.979 1.00 87.25 334 LEU A CA 1
ATOM 2685 C C . LEU A 1 334 ? 17.233 1.688 -47.285 1.00 87.25 334 LEU A C 1
ATOM 2687 O O . LEU A 1 334 ? 18.422 1.790 -47.574 1.00 87.25 334 LEU A O 1
ATOM 2691 N N . SER A 1 335 ? 16.366 1.059 -48.083 1.00 90.88 335 SER A N 1
ATOM 2692 C CA . SER A 1 335 ? 16.754 0.421 -49.352 1.00 90.88 335 SER A CA 1
ATOM 2693 C C . SER A 1 335 ? 16.729 1.352 -50.569 1.00 90.88 335 SER A C 1
ATOM 2695 O O . SER A 1 335 ? 17.270 0.985 -51.612 1.00 90.88 335 SER A O 1
ATOM 2697 N N . ASN A 1 336 ? 16.122 2.542 -50.475 1.00 93.31 336 ASN A N 1
ATOM 2698 C CA . ASN A 1 336 ? 16.002 3.479 -51.595 1.00 93.31 336 ASN A CA 1
ATOM 2699 C C . ASN A 1 336 ? 16.408 4.912 -51.184 1.00 93.31 336 ASN A C 1
ATOM 2701 O O . ASN A 1 336 ? 15.603 5.630 -50.582 1.00 93.31 336 ASN A O 1
ATOM 2705 N N . PRO A 1 337 ? 17.621 5.363 -51.563 1.00 89.81 337 PRO A N 1
ATOM 2706 C CA . PRO A 1 337 ? 18.144 6.680 -51.191 1.00 89.81 337 PRO A CA 1
ATOM 2707 C C . PRO A 1 337 ? 17.294 7.872 -51.655 1.00 89.81 337 PRO A C 1
ATOM 2709 O O . PRO A 1 337 ? 17.200 8.866 -50.938 1.00 89.81 337 PRO A O 1
ATOM 2712 N N . GLU A 1 338 ? 16.647 7.787 -52.823 1.00 91.12 338 GLU A N 1
ATOM 2713 C CA . GLU A 1 338 ? 15.790 8.871 -53.328 1.00 91.12 338 GLU A CA 1
ATOM 2714 C C . GLU A 1 338 ? 14.498 8.979 -52.506 1.00 91.12 338 GLU A C 1
ATOM 2716 O O . GLU A 1 338 ? 14.133 10.073 -52.077 1.00 91.12 338 GLU A O 1
ATOM 2721 N N . LYS A 1 339 ? 13.866 7.844 -52.162 1.00 90.19 339 LYS A N 1
ATOM 2722 C CA . LYS A 1 339 ? 12.713 7.840 -51.240 1.00 90.19 339 LYS A CA 1
ATOM 2723 C C . LYS A 1 339 ? 13.079 8.403 -49.865 1.00 90.19 339 LYS A C 1
ATOM 2725 O O . LYS A 1 339 ? 12.298 9.160 -49.295 1.00 90.19 339 LYS A O 1
ATOM 2730 N N . ALA A 1 340 ? 14.256 8.063 -49.336 1.00 90.38 340 ALA A N 1
ATOM 2731 C CA . ALA A 1 340 ? 14.734 8.601 -48.062 1.00 90.38 340 ALA A CA 1
ATOM 2732 C C . ALA A 1 340 ? 14.921 10.126 -48.109 1.00 90.38 340 ALA A C 1
ATOM 2734 O O . ALA A 1 340 ? 14.583 10.831 -47.155 1.00 90.38 340 ALA A O 1
ATOM 2735 N N . LYS A 1 341 ? 15.429 10.649 -49.229 1.00 92.19 341 LYS A N 1
ATOM 2736 C CA . LYS A 1 341 ? 15.621 12.086 -49.442 1.00 92.19 341 LYS A CA 1
ATOM 2737 C C . LYS A 1 341 ? 14.294 12.840 -49.509 1.00 92.19 341 LYS A C 1
ATOM 2739 O O . LYS A 1 341 ? 14.169 13.891 -48.882 1.00 92.19 341 LYS A O 1
ATOM 2744 N N . ASP A 1 342 ? 13.303 12.300 -50.212 1.00 92.31 342 ASP A N 1
ATOM 2745 C CA . ASP A 1 342 ? 11.967 12.900 -50.268 1.00 92.31 342 ASP A CA 1
ATOM 2746 C C . ASP A 1 342 ? 11.254 12.830 -48.915 1.00 92.31 342 ASP A C 1
ATOM 2748 O O . ASP A 1 342 ? 10.688 13.825 -48.463 1.00 92.31 342 ASP A O 1
ATOM 2752 N N . PHE A 1 343 ? 11.370 11.707 -48.202 1.00 91.50 343 PHE A N 1
ATOM 2753 C CA . PHE A 1 343 ? 10.855 11.588 -46.839 1.00 91.50 343 PHE A CA 1
ATOM 2754 C C . PHE A 1 343 ? 11.512 12.596 -45.883 1.00 91.50 343 PHE A C 1
ATOM 2756 O O . PHE A 1 343 ? 10.826 13.228 -45.086 1.00 91.50 343 PHE A O 1
ATOM 2763 N N . SER A 1 344 ? 12.821 12.833 -46.013 1.00 89.94 344 SER A N 1
ATOM 2764 C CA . SER A 1 344 ? 13.542 13.828 -45.204 1.00 89.94 344 SER A CA 1
ATOM 2765 C C . SER A 1 344 ? 13.014 15.253 -45.413 1.00 89.94 344 SER A C 1
ATOM 2767 O O . SER A 1 344 ? 12.923 16.019 -44.456 1.00 89.94 344 SER A O 1
ATOM 2769 N N . ARG A 1 345 ? 12.628 15.608 -46.647 1.00 91.12 345 ARG A N 1
ATOM 2770 C CA . ARG A 1 345 ? 11.991 16.902 -46.957 1.00 91.12 345 ARG A CA 1
ATOM 2771 C C . ARG A 1 345 ? 10.615 17.019 -46.310 1.00 91.12 345 ARG A C 1
ATOM 2773 O O . ARG A 1 345 ? 10.326 18.037 -45.698 1.00 91.12 345 ARG A O 1
ATOM 2780 N N . LEU A 1 346 ? 9.812 15.957 -46.367 1.00 89.38 346 LEU A N 1
ATOM 2781 C CA . LEU A 1 346 ? 8.503 15.927 -45.711 1.00 89.38 346 LEU A CA 1
ATOM 2782 C C . LEU A 1 346 ? 8.615 16.091 -44.190 1.00 89.38 346 LEU A C 1
ATOM 2784 O O . LEU A 1 346 ? 7.837 16.834 -43.599 1.00 89.38 346 LEU A O 1
ATOM 2788 N N . ILE A 1 347 ? 9.592 15.438 -43.553 1.00 89.25 347 ILE A N 1
ATOM 2789 C CA . ILE A 1 347 ? 9.843 15.606 -42.114 1.00 89.25 347 ILE A CA 1
ATOM 2790 C C . ILE A 1 347 ? 10.285 17.036 -41.796 1.00 89.25 347 ILE A C 1
ATOM 2792 O O . ILE A 1 347 ? 9.816 17.610 -40.814 1.00 89.25 347 ILE A O 1
ATOM 2796 N N . TYR A 1 348 ? 11.143 17.630 -42.630 1.00 87.19 348 TYR A N 1
ATOM 2797 C CA . TYR A 1 348 ? 11.533 19.031 -42.482 1.00 87.19 348 TYR A CA 1
ATOM 2798 C C . TYR A 1 348 ? 10.313 19.959 -42.535 1.00 87.19 348 TYR A C 1
ATOM 2800 O O . TYR A 1 348 ? 10.138 20.776 -41.634 1.00 87.19 348 TYR A O 1
ATOM 2808 N N . ASP A 1 349 ? 9.437 19.786 -43.525 1.00 91.25 349 ASP A N 1
ATOM 2809 C CA . ASP A 1 349 ? 8.231 20.603 -43.673 1.00 91.25 349 ASP A CA 1
ATOM 2810 C C . ASP A 1 349 ? 7.263 20.411 -42.497 1.00 91.25 349 ASP A C 1
ATOM 2812 O O . ASP A 1 349 ? 6.685 21.377 -41.993 1.00 91.25 349 ASP A O 1
ATOM 2816 N N . LEU A 1 350 ? 7.122 19.177 -42.006 1.00 81.50 350 LEU A N 1
ATOM 2817 C CA . LEU A 1 350 ? 6.265 18.858 -40.867 1.00 81.50 350 LEU A CA 1
ATOM 2818 C C . LEU A 1 350 ? 6.772 19.502 -39.570 1.00 81.50 350 LEU A C 1
ATOM 2820 O O . LEU A 1 350 ? 5.964 19.980 -38.784 1.00 81.50 350 LEU A O 1
ATOM 2824 N N . ILE A 1 351 ? 8.088 19.583 -39.365 1.00 81.81 351 ILE A N 1
ATOM 2825 C CA . ILE A 1 351 ? 8.677 20.268 -38.203 1.00 81.81 351 ILE A CA 1
ATOM 2826 C C . ILE A 1 351 ? 8.615 21.794 -38.365 1.00 81.81 351 ILE A C 1
ATOM 2828 O O . ILE A 1 351 ? 8.334 22.505 -37.402 1.00 81.81 351 ILE A O 1
ATOM 2832 N N . ALA A 1 352 ? 8.889 22.307 -39.566 1.00 80.69 352 ALA A N 1
ATOM 2833 C CA . ALA A 1 352 ? 8.982 23.741 -39.825 1.00 80.69 352 ALA A CA 1
ATOM 2834 C C . ALA A 1 352 ? 7.611 24.436 -39.881 1.00 80.69 352 ALA A C 1
ATOM 2836 O O . ALA A 1 352 ? 7.498 25.598 -39.492 1.00 80.69 352 ALA A O 1
ATOM 2837 N N . PHE A 1 353 ? 6.574 23.736 -40.353 1.00 80.06 353 PHE A N 1
ATOM 2838 C CA . PHE A 1 353 ? 5.256 24.322 -40.627 1.00 80.06 353 PHE A CA 1
ATOM 2839 C C . PHE A 1 353 ? 4.090 23.576 -39.963 1.00 80.06 353 PHE A C 1
ATOM 2841 O O . PHE A 1 353 ? 2.997 24.132 -39.842 1.00 80.06 353 PHE A O 1
ATOM 2848 N N . GLY A 1 354 ? 4.298 22.342 -39.498 1.00 59.22 354 GLY A N 1
ATOM 2849 C CA . GLY A 1 354 ? 3.316 21.566 -38.743 1.00 59.22 354 GLY A CA 1
ATOM 2850 C C . GLY A 1 354 ? 3.448 21.835 -37.249 1.00 59.22 354 GLY A C 1
ATOM 2851 O O . GLY A 1 354 ? 4.047 21.050 -36.522 1.00 59.22 354 GLY A O 1
ATOM 2852 N N . GLY A 1 355 ? 2.919 22.968 -36.783 1.00 45.53 355 GLY A N 1
ATOM 2853 C CA . GLY A 1 355 ? 2.932 23.325 -35.364 1.00 45.53 355 GLY A CA 1
ATOM 2854 C C . GLY A 1 355 ? 2.493 22.163 -34.464 1.00 45.53 355 GLY A C 1
ATOM 2855 O O . GLY A 1 355 ? 1.478 21.517 -34.728 1.00 45.53 355 GLY A O 1
ATOM 2856 N N . ALA A 1 356 ? 3.275 21.920 -33.409 1.00 44.78 356 ALA A N 1
ATOM 2857 C CA . ALA A 1 356 ? 2.948 20.992 -32.336 1.00 44.78 356 ALA A CA 1
ATOM 2858 C C . ALA A 1 356 ? 1.505 21.231 -31.856 1.00 44.78 356 ALA A C 1
ATOM 2860 O O . ALA A 1 356 ? 1.167 22.337 -31.427 1.00 44.78 356 ALA A O 1
ATOM 2861 N N . ARG A 1 357 ? 0.665 20.203 -31.977 1.00 39.00 357 ARG A N 1
ATOM 2862 C CA . ARG A 1 357 ? -0.617 20.100 -31.280 1.00 39.00 357 ARG A CA 1
ATOM 2863 C C . ARG A 1 357 ? -0.467 19.175 -30.093 1.00 39.00 357 ARG A C 1
ATOM 2865 O O . ARG A 1 357 ? 0.262 18.169 -30.250 1.00 39.00 357 ARG A O 1
#

pLDDT: mean 74.79, std 19.06, range [28.72, 97.62]